Protein 6HRG (pdb70)

Structure (mmCIF, N/CA/C/O backbone):
data_6HRG
#
_entry.id   6HRG
#
_cell.length_a   67.420
_cell.length_b   67.420
_cell.length_c   253.770
_cell.angle_alpha   90.000
_cell.angle_beta   90.000
_cell.angle_gamma   120.000
#
_symmetry.space_group_name_H-M   'H 3 2'
#
loop_
_entity.id
_entity.type
_entity.pdbx_description
1 polymer 'UPF0173 metal-dependent hydrolase Igni_1254'
2 non-polymer 'ZINC ION'
3 non-polymer 'PHOSPHATE ION'
4 non-polymer 'POTASSIUM ION'
5 water water
#
loop_
_atom_site.group_PDB
_atom_site.id
_atom_site.type_symbol
_atom_site.label_atom_id
_atom_site.label_alt_id
_atom_site.label_comp_id
_atom_site.label_asym_id
_atom_site.label_entity_id
_atom_site.label_seq_id
_atom_site.pdbx_PDB_ins_code
_atom_site.Cartn_x
_atom_site.Cartn_y
_atom_site.Cartn_z
_atom_site.occupancy
_atom_site.B_iso_or_equiv
_atom_site.auth_seq_id
_atom_site.auth_comp_id
_atom_site.auth_asym_id
_atom_site.auth_atom_id
_atom_site.pdbx_PDB_model_num
ATOM 1 N N . THR A 1 2 ? 22.845 22.886 118.545 1.00 76.85 2 THR A N 1
ATOM 2 C CA . THR A 1 2 ? 22.388 22.761 117.129 1.00 75.28 2 THR A CA 1
ATOM 3 C C . THR A 1 2 ? 21.187 23.666 116.809 1.00 70.10 2 THR A C 1
ATOM 4 O O . THR A 1 2 ? 20.272 23.855 117.637 1.00 65.16 2 THR A O 1
ATOM 8 N N . THR A 1 3 ? 21.201 24.212 115.592 1.00 62.58 3 THR A N 1
ATOM 9 C CA . THR A 1 3 ? 20.232 25.236 115.194 1.00 60.42 3 THR A CA 1
ATOM 10 C C . THR A 1 3 ? 19.408 24.822 113.973 1.00 50.17 3 THR A C 1
ATOM 11 O O . THR A 1 3 ? 19.944 24.344 112.969 1.00 47.39 3 THR A O 1
ATOM 15 N N . VAL A 1 4 ? 18.100 25.011 114.092 1.00 43.26 4 VAL A N 1
ATOM 16 C CA . VAL A 1 4 ? 17.164 24.656 113.056 1.00 43.37 4 VAL A CA 1
ATOM 17 C C . VAL A 1 4 ? 16.397 25.920 112.724 1.00 38.91 4 VAL A C 1
ATOM 18 O O . VAL A 1 4 ? 15.711 26.463 113.577 1.00 39.06 4 VAL A O 1
ATOM 22 N N . LYS A 1 5 ? 16.548 26.379 111.491 1.00 36.11 5 LYS A N 1
ATOM 23 C CA . LYS A 1 5 ? 15.838 27.525 110.955 1.00 38.36 5 LYS A CA 1
ATOM 24 C C . LYS A 1 5 ? 14.737 26.957 110.036 1.00 37.00 5 LYS A C 1
ATOM 25 O O . LYS A 1 5 ? 15.020 26.314 109.004 1.00 35.65 5 LYS A O 1
ATOM 31 N N . LEU A 1 6 ? 13.489 27.163 110.440 1.00 32.72 6 LEU A N 1
ATOM 32 C CA . LEU A 1 6 ? 12.400 26.433 109.870 1.00 33.22 6 LEU A CA 1
ATOM 33 C C . LEU A 1 6 ? 11.508 27.400 109.150 1.00 33.00 6 LEU A C 1
ATOM 34 O O . LEU A 1 6 ? 10.952 28.283 109.777 1.00 34.72 6 LEU A O 1
ATOM 39 N N . THR A 1 7 ? 11.327 27.202 107.838 1.00 35.58 7 THR A N 1
ATOM 40 C CA . THR A 1 7 ? 10.436 28.048 107.052 1.00 35.22 7 THR A CA 1
ATOM 41 C C . THR A 1 7 ? 9.207 27.278 106.569 1.00 33.96 7 THR A C 1
ATOM 42 O O . THR A 1 7 ? 9.331 26.164 106.067 1.00 34.58 7 THR A O 1
ATOM 46 N N . TYR A 1 8 ? 8.029 27.885 106.713 1.00 35.13 8 TYR A N 1
ATOM 47 C CA . TYR A 1 8 ? 6.763 27.284 106.280 1.00 36.23 8 TYR A CA 1
ATOM 48 C C . TYR A 1 8 ? 6.252 28.050 105.069 1.00 37.73 8 TYR A C 1
ATOM 49 O O . TYR A 1 8 ? 6.302 29.299 105.064 1.00 36.83 8 TYR A O 1
ATOM 58 N N . PHE A 1 9 ? 5.769 27.317 104.057 1.00 34.85 9 PHE A N 1
ATOM 59 C CA . PHE A 1 9 ? 5.292 27.912 102.814 1.00 33.29 9 PHE A CA 1
ATOM 60 C C . PHE A 1 9 ? 3.829 27.638 102.528 1.00 33.50 9 PHE A C 1
ATOM 61 O O . PHE A 1 9 ? 3.395 27.797 101.415 1.00 34.04 9 PHE A O 1
ATOM 69 N N . GLY A 1 10 ? 3.065 27.237 103.530 1.00 36.38 10 GLY A N 1
ATOM 70 C CA . GLY A 1 10 ? 1.684 26.802 103.297 1.00 34.21 10 GLY A CA 1
ATOM 71 C C . GLY A 1 10 ? 1.609 25.303 103.058 1.00 33.04 10 GLY A C 1
ATOM 72 O O . GLY A 1 10 ? 2.625 24.633 102.780 1.00 32.33 10 GLY A O 1
ATOM 73 N N . HIS A 1 11 ? 0.393 24.795 103.226 1.00 33.03 11 HIS A N 1
ATOM 74 C CA . HIS A 1 11 ? 0.044 23.377 103.136 1.00 30.91 11 HIS A CA 1
ATOM 75 C C . HIS A 1 11 ? 0.961 22.476 104.010 1.00 29.89 11 HIS A C 1
ATOM 76 O O . HIS A 1 11 ? 0.904 22.561 105.248 1.00 29.02 11 HIS A O 1
ATOM 83 N N . SER A 1 12 ? 1.797 21.635 103.404 1.00 29.23 12 SER A N 1
ATOM 84 C CA . SER A 1 12 ? 2.740 20.812 104.170 1.00 29.44 12 SER A CA 1
ATOM 85 C C . SER A 1 12 ? 4.155 21.074 103.705 1.00 29.23 12 SER A C 1
ATOM 86 O O . SER A 1 12 ? 5.044 20.256 103.918 1.00 26.87 12 SER A O 1
ATOM 89 N N . ALA A 1 13 ? 4.360 22.241 103.097 1.00 29.94 13 ALA A N 1
ATOM 90 C CA . ALA A 1 13 ? 5.626 22.579 102.509 1.00 29.31 13 ALA A CA 1
ATOM 91 C C . ALA A 1 13 ? 6.529 23.353 103.468 1.00 30.92 13 ALA A C 1
ATOM 92 O O . ALA A 1 13 ? 6.127 24.382 104.019 1.00 30.00 13 ALA A O 1
ATOM 94 N N . PHE A 1 14 ? 7.751 22.850 103.651 1.00 30.32 14 PHE A N 1
ATOM 95 C CA . PHE A 1 14 ? 8.675 23.421 104.613 1.00 30.48 14 PHE A CA 1
ATOM 96 C C . PHE A 1 14 ? 10.055 23.454 104.025 1.00 30.19 14 PHE A C 1
ATOM 97 O O . PHE A 1 14 ? 10.365 22.667 103.122 1.00 30.89 14 PHE A O 1
ATOM 105 N N . HIS A 1 15 ? 10.864 24.384 104.524 1.00 30.77 15 HIS A N 1
ATOM 106 C CA . HIS A 1 15 ? 12.300 24.36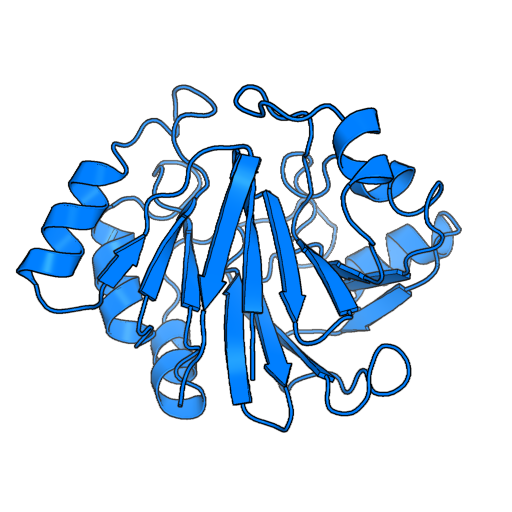2 104.304 1.00 32.41 15 HIS A CA 1
ATOM 107 C C . HIS A 1 15 ? 12.947 24.304 105.688 1.00 32.71 15 HIS A C 1
ATOM 108 O O . HIS A 1 15 ? 12.693 25.134 106.555 1.00 30.49 15 HIS A O 1
ATOM 115 N N . VAL A 1 16 ? 13.811 23.327 105.854 1.00 34.53 16 VAL A N 1
ATOM 116 C CA . VAL A 1 16 ? 14.513 23.089 107.095 1.00 38.40 16 VAL A CA 1
ATOM 117 C C . VAL A 1 16 ? 15.983 23.379 106.882 1.00 39.10 16 VAL A C 1
ATOM 118 O O . VAL A 1 16 ? 16.657 22.623 106.167 1.00 38.17 16 VAL A O 1
ATOM 122 N N . GLU A 1 17 ? 16.498 24.467 107.466 1.00 43.93 17 GLU A N 1
ATOM 123 C CA . GLU A 1 17 ? 17.951 24.669 107.430 1.00 43.69 17 GLU A CA 1
ATOM 124 C C . GLU A 1 17 ? 18.513 24.214 108.746 1.00 43.20 17 GLU A C 1
ATOM 125 O O . GLU A 1 17 ? 18.200 24.819 109.779 1.00 37.51 17 GLU A O 1
ATOM 131 N N . VAL A 1 18 ? 19.326 23.156 108.702 1.00 44.36 18 VAL A N 1
ATOM 132 C CA . VAL A 1 18 ? 19.904 22.557 109.911 1.00 52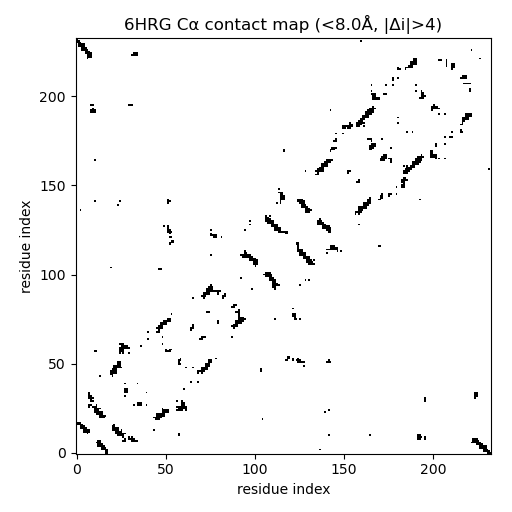.95 18 VAL A CA 1
ATOM 133 C C . VAL A 1 18 ? 21.436 22.567 109.826 1.00 54.99 18 VAL A C 1
ATOM 134 O O . VAL A 1 18 ? 22.068 21.729 109.196 1.00 53.38 18 VAL A O 1
ATOM 138 N N . ASP A 1 19 ? 22.003 23.592 110.459 1.00 67.03 19 ASP A N 1
ATOM 139 C CA . ASP A 1 19 ? 23.425 23.869 110.410 1.00 71.25 19 ASP A CA 1
ATOM 140 C C . ASP A 1 19 ? 23.911 23.940 108.961 1.00 70.84 19 ASP A C 1
ATOM 141 O O . ASP A 1 19 ? 24.661 23.075 108.476 1.00 64.73 19 ASP A O 1
ATOM 146 N N . GLY A 1 20 ? 23.451 24.977 108.267 1.00 67.31 20 GLY A N 1
ATOM 147 C CA . GLY A 1 20 ? 23.939 25.265 106.929 1.00 70.62 20 GLY A CA 1
ATOM 148 C C . GLY A 1 20 ? 23.852 24.102 105.940 1.00 69.99 20 GLY A C 1
ATOM 149 O O . GLY A 1 20 ? 24.788 23.854 105.165 1.00 64.10 20 GLY A O 1
ATOM 150 N N . VAL A 1 21 ? 22.742 23.366 105.988 1.00 62.35 21 VAL A N 1
ATOM 151 C CA . VAL A 1 21 ? 22.358 22.497 104.880 1.00 57.38 21 VAL A CA 1
ATOM 152 C C . VAL A 1 21 ? 20.856 22.670 104.757 1.00 50.53 21 VAL A C 1
ATOM 153 O O . VAL A 1 21 ? 20.142 22.721 105.769 1.00 52.39 21 VAL A O 1
ATOM 157 N N . GLY A 1 22 ? 20.392 22.824 103.524 1.00 42.55 22 GLY A N 1
ATOM 158 C CA . GLY A 1 22 ? 19.001 23.214 103.256 1.00 38.88 22 GLY A CA 1
ATOM 159 C C . GLY A 1 22 ? 18.196 22.010 102.792 1.00 35.75 22 GLY A C 1
ATOM 160 O O . GLY A 1 22 ? 18.511 21.395 101.757 1.00 35.59 22 GLY A O 1
ATOM 161 N N . ILE A 1 23 ? 17.195 21.646 103.584 1.00 34.98 23 ILE A N 1
ATOM 162 C CA . ILE A 1 23 ? 16.369 20.487 103.308 1.00 35.22 23 ILE A CA 1
ATOM 163 C C . ILE A 1 23 ? 14.912 20.879 103.119 1.00 33.19 23 ILE A C 1
ATOM 164 O O . ILE A 1 23 ? 14.264 21.315 104.047 1.00 31.65 23 ILE A O 1
ATOM 169 N N . ALA A 1 24 ? 14.398 20.659 101.925 1.00 32.53 24 ALA A N 1
ATOM 170 C CA . ALA A 1 24 ? 13.004 20.947 101.639 1.00 33.70 24 ALA A CA 1
ATOM 171 C C . ALA A 1 24 ? 12.160 19.701 101.802 1.00 30.43 24 ALA A C 1
ATOM 172 O O . ALA A 1 24 ? 12.604 18.590 101.506 1.00 31.13 24 ALA A O 1
ATOM 174 N N . ILE A 1 25 ? 10.950 19.879 102.299 1.00 29.81 25 ILE A N 1
ATOM 175 C CA . ILE A 1 25 ? 10.062 18.742 102.505 1.00 30.24 25 ILE A CA 1
ATOM 176 C C . ILE A 1 25 ? 8.703 19.054 101.878 1.00 32.49 25 ILE A C 1
ATOM 177 O O . ILE A 1 25 ? 8.148 20.127 102.143 1.00 31.19 25 ILE A O 1
ATOM 182 N N . ASP A 1 26 ? 8.181 18.111 101.070 1.00 32.30 26 ASP A N 1
ATOM 183 C CA . ASP A 1 26 ? 6.886 18.248 100.356 1.00 28.25 26 ASP A CA 1
ATOM 184 C C . ASP A 1 26 ? 6.652 19.668 99.829 1.00 28.89 26 ASP A C 1
ATOM 185 O O . ASP A 1 26 ? 5.690 20.362 100.222 1.00 27.76 26 ASP A O 1
ATOM 190 N N . PRO A 1 27 ? 7.545 20.106 98.941 1.00 29.65 27 PRO A N 1
ATOM 191 C CA . PRO A 1 27 ? 7.708 21.507 98.611 1.00 31.46 27 PRO A CA 1
ATOM 192 C C . PRO A 1 27 ? 6.782 21.980 97.503 1.00 33.06 27 PRO A C 1
ATOM 193 O O . PRO A 1 27 ? 7.239 22.354 96.419 1.00 32.87 27 PRO A O 1
ATOM 197 N N . TRP A 1 28 ? 5.484 21.975 97.792 1.00 33.52 28 TRP A N 1
ATOM 198 C CA . TRP A 1 28 ? 4.506 22.663 96.960 1.00 31.66 28 TRP A CA 1
ATOM 199 C C . TRP A 1 28 ? 4.555 24.133 97.358 1.00 32.02 28 TRP A C 1
ATOM 200 O O . TRP A 1 28 ? 3.702 24.631 98.108 1.00 33.58 28 TRP A O 1
ATOM 211 N N . ILE A 1 29 ? 5.570 24.812 96.847 1.00 34.38 29 ILE A N 1
ATOM 212 C CA . ILE A 1 29 ? 5.784 26.237 97.107 1.00 35.50 29 ILE A CA 1
ATOM 213 C C . ILE A 1 29 ? 4.624 27.064 96.542 1.00 35.85 29 ILE A C 1
ATOM 214 O O . ILE A 1 29 ? 4.248 28.074 97.107 1.00 32.47 29 ILE A O 1
ATOM 219 N N . THR A 1 30 ? 4.072 26.625 95.420 1.00 35.55 30 THR A N 1
ATOM 220 C CA . THR A 1 30 ? 3.030 27.369 94.757 1.00 38.37 30 THR A CA 1
ATOM 221 C C . THR A 1 30 ? 1.626 26.941 95.194 1.00 38.42 30 THR A C 1
ATOM 222 O O . THR A 1 30 ? 0.695 27.067 94.426 1.00 41.02 30 THR A O 1
ATOM 226 N N . ASN A 1 31 ? 1.457 26.418 96.403 1.00 37.66 31 ASN A N 1
ATOM 227 C CA . ASN A 1 31 ? 0.107 26.115 96.900 1.00 35.90 31 ASN A CA 1
ATOM 228 C C . ASN A 1 31 ? -0.730 27.402 97.064 1.00 34.58 31 ASN A C 1
ATOM 229 O O . ASN A 1 31 ? -0.165 28.499 97.276 1.00 30.30 31 ASN A O 1
ATOM 234 N N . PRO A 1 32 ? -2.066 27.272 97.029 1.00 35.26 32 PRO A N 1
ATOM 235 C CA . PRO A 1 32 ? -3.013 28.413 97.114 1.00 37.96 32 PRO A CA 1
ATOM 236 C C . PRO A 1 32 ? -2.804 29.455 98.216 1.00 38.35 32 PRO A C 1
ATOM 237 O O . PRO A 1 32 ? -3.194 30.596 98.045 1.00 43.48 32 PRO A O 1
ATOM 241 N N . LEU A 1 33 ? -2.223 29.065 99.338 1.00 40.60 33 LEU A N 1
ATOM 242 C CA . LEU A 1 33 ? -1.982 29.974 100.442 1.00 40.65 33 LEU A CA 1
ATOM 243 C C . LEU A 1 33 ? -0.535 30.487 100.527 1.00 37.51 33 LEU A C 1
ATOM 244 O O . LEU A 1 33 ? -0.233 31.294 101.383 1.00 40.40 33 LEU A O 1
ATOM 249 N N . SER A 1 34 ? 0.346 30.055 99.634 1.00 36.69 34 SER A N 1
ATOM 250 C CA . SER A 1 34 ? 1.720 30.503 99.668 1.00 38.06 34 SER A CA 1
ATOM 251 C C . SER A 1 34 ? 1.776 32.004 99.427 1.00 42.54 34 SER A C 1
ATOM 252 O O . SER A 1 34 ? 0.940 32.552 98.736 1.00 43.23 34 SER A O 1
ATOM 255 N N . LYS A 1 35 ? 2.754 32.661 100.030 1.00 46.57 35 LYS A N 1
ATOM 256 C CA . LYS A 1 35 ? 3.071 34.052 99.737 1.00 48.93 35 LYS A CA 1
ATOM 257 C C . LYS A 1 35 ? 4.445 34.086 99.099 1.00 50.19 35 LYS A C 1
ATOM 258 O O . LYS A 1 35 ? 5.083 35.125 99.068 1.00 50.76 35 LYS A O 1
ATOM 264 N N . THR A 1 36 ? 4.894 32.937 98.593 1.00 45.95 36 THR A N 1
ATOM 265 C CA . THR A 1 36 ? 6.206 32.790 97.987 1.00 41.72 36 THR A CA 1
ATOM 266 C C . THR A 1 36 ? 6.034 32.193 96.586 1.00 40.05 36 THR A C 1
ATOM 267 O O . THR A 1 36 ? 5.399 31.147 96.427 1.00 41.78 36 THR A O 1
ATOM 271 N N . THR A 1 37 ? 6.575 32.844 95.570 1.00 37.91 37 THR A N 1
ATOM 272 C CA . THR A 1 37 ? 6.621 32.229 94.237 1.00 40.14 37 THR A CA 1
ATOM 273 C C . THR A 1 37 ? 7.795 31.250 94.187 1.00 39.06 37 THR A C 1
ATOM 274 O O . THR A 1 37 ? 8.656 31.263 95.068 1.00 38.99 37 THR A O 1
ATOM 278 N N . LEU A 1 38 ? 7.856 30.438 93.136 1.00 37.37 38 LEU A N 1
ATOM 279 C CA . LEU A 1 38 ? 8.961 29.520 92.977 1.00 40.00 38 LEU A CA 1
ATOM 280 C C . LEU A 1 38 ? 10.254 30.289 92.741 1.00 39.07 38 LEU A C 1
ATOM 281 O O . LEU A 1 38 ? 11.311 29.899 93.259 1.00 35.38 38 LEU A O 1
ATOM 286 N N . GLU A 1 39 ? 10.165 31.403 92.010 1.00 40.95 39 GLU A N 1
ATOM 287 C CA . GLU A 1 39 ? 11.318 32.299 91.830 1.00 42.67 39 GLU A CA 1
ATOM 288 C C . GLU A 1 39 ? 11.869 32.781 93.185 1.00 41.93 39 GLU A C 1
ATOM 289 O O . GLU A 1 39 ? 13.078 32.586 93.487 1.00 42.40 39 GLU A O 1
ATOM 295 N N . ASP A 1 40 ? 10.990 33.387 93.991 1.00 39.59 40 ASP A N 1
ATOM 296 C CA . ASP A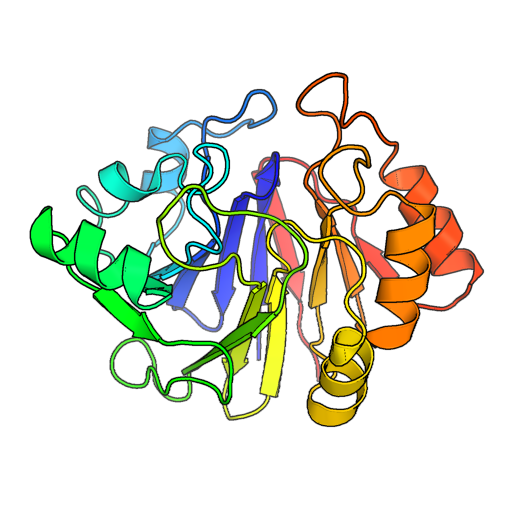 1 40 ? 11.345 33.811 95.368 1.00 41.87 40 ASP A CA 1
ATOM 297 C C . ASP A 1 40 ? 12.030 32.677 96.172 1.00 39.21 40 ASP A C 1
ATOM 298 O O . ASP A 1 40 ? 13.091 32.873 96.737 1.00 39.02 40 ASP A O 1
ATOM 303 N N . TYR A 1 41 ? 11.403 31.506 96.225 1.00 36.37 41 TYR A N 1
ATOM 304 C CA . TYR A 1 41 ? 11.973 30.361 96.941 1.00 34.76 41 TYR A CA 1
ATOM 305 C C . TYR A 1 41 ? 13.386 30.099 96.493 1.00 33.50 41 TYR A C 1
ATOM 306 O O . TYR A 1 41 ? 14.260 29.915 97.321 1.00 39.08 41 TYR A O 1
ATOM 315 N N . LEU A 1 42 ? 13.603 30.055 95.180 1.00 33.66 42 LEU A N 1
ATOM 316 C CA . LEU A 1 42 ? 14.892 29.630 94.641 1.00 34.94 42 LEU A CA 1
ATOM 317 C C . LEU A 1 42 ? 15.997 30.664 94.872 1.00 36.08 42 LEU A C 1
ATOM 318 O O . LEU A 1 42 ? 17.152 30.306 95.046 1.00 37.09 42 LEU A O 1
ATOM 323 N N . LYS A 1 43 ? 15.637 31.930 94.890 1.00 36.11 43 LYS A N 1
ATOM 324 C CA . LYS A 1 43 ? 16.622 32.968 95.210 1.00 43.33 43 LYS A CA 1
ATOM 325 C C . LYS A 1 43 ? 16.997 32.981 96.691 1.00 42.95 43 LYS A C 1
ATOM 326 O O . LYS A 1 43 ? 18.128 33.258 97.047 1.00 44.00 43 LYS A O 1
ATOM 332 N N . ASN A 1 44 ? 16.021 32.660 97.538 1.00 44.97 44 ASN A N 1
ATOM 333 C CA . ASN A 1 44 ? 16.078 32.916 98.973 1.00 42.01 44 ASN A CA 1
ATOM 334 C C . ASN A 1 44 ? 16.502 31.762 99.872 1.00 40.43 44 ASN A C 1
ATOM 335 O O . ASN A 1 44 ? 16.846 31.976 101.020 1.00 40.01 44 ASN A O 1
ATOM 340 N N . PHE A 1 45 ? 16.458 30.544 99.357 1.00 37.58 45 PHE A N 1
ATOM 341 C CA . PHE A 1 45 ? 16.775 29.375 100.149 1.00 37.69 45 PHE A CA 1
ATOM 342 C C . PHE A 1 45 ? 17.762 28.555 99.375 1.00 34.96 45 PHE A C 1
ATOM 343 O O . PHE A 1 45 ? 17.757 28.556 98.153 1.00 35.63 45 PHE A O 1
ATOM 351 N N . LYS A 1 46 ? 18.630 27.872 100.083 1.00 37.29 46 LYS A N 1
ATOM 352 C CA . LYS A 1 46 ? 19.507 26.934 99.444 1.00 42.56 46 LYS A CA 1
ATOM 353 C C . LYS A 1 46 ? 18.783 25.614 99.602 1.00 40.06 46 LYS A C 1
ATOM 354 O O . LYS A 1 46 ? 18.193 25.354 100.664 1.00 44.88 46 LYS A O 1
ATOM 360 N N . THR A 1 47 ? 18.775 24.812 98.537 1.00 36.24 47 THR A N 1
ATOM 361 C CA . THR A 1 47 ? 18.208 23.489 98.588 1.00 33.71 47 THR A CA 1
ATOM 362 C C . THR A 1 47 ? 19.283 22.430 98.339 1.00 34.63 47 THR A C 1
ATOM 363 O O . THR A 1 47 ? 19.782 22.312 97.232 1.00 35.65 47 THR A O 1
ATOM 367 N N . ASP A 1 48 ? 19.620 21.660 99.372 1.00 33.71 48 ASP A N 1
ATOM 368 C CA . ASP A 1 48 ? 20.521 20.528 99.243 1.00 36.47 48 ASP A CA 1
ATOM 369 C C . ASP A 1 48 ? 19.806 19.177 99.096 1.00 35.45 48 ASP A C 1
ATOM 370 O O . ASP A 1 48 ? 20.333 18.262 98.501 1.00 33.47 48 ASP A O 1
ATOM 375 N N . LEU A 1 49 ? 18.604 19.060 99.630 1.00 35.01 49 LEU A N 1
ATOM 376 C CA . LEU A 1 49 ? 17.924 17.788 99.605 1.00 36.33 49 LEU A CA 1
ATOM 377 C C . LEU A 1 49 ? 16.460 18.080 99.542 1.00 35.14 49 LEU A C 1
ATOM 378 O O . LEU A 1 49 ? 16.000 19.065 100.126 1.00 32.89 49 LEU A O 1
ATOM 383 N N . VAL A 1 50 ? 15.739 17.244 98.801 1.00 34.74 50 VAL A N 1
ATOM 384 C CA . VAL A 1 50 ? 14.282 17.304 98.762 1.00 33.24 50 VAL A CA 1
ATOM 385 C C . VAL A 1 50 ? 13.673 16.021 99.319 1.00 30.84 50 VAL A C 1
ATOM 386 O O . VAL A 1 50 ? 13.777 14.968 98.721 1.00 30.62 50 VAL A O 1
ATOM 390 N N . VAL A 1 51 ? 13.025 16.125 100.467 1.00 30.84 51 VAL A N 1
ATOM 391 C CA . VAL A 1 51 ? 12.296 15.009 101.054 1.00 28.76 51 VAL A CA 1
ATOM 392 C C . VAL A 1 51 ? 10.885 14.973 100.516 1.00 27.93 51 VAL A C 1
ATOM 393 O O . VAL A 1 51 ? 10.180 15.975 100.571 1.00 27.81 51 VAL A O 1
ATOM 397 N N . ILE A 1 52 ? 10.492 13.823 99.958 1.00 26.28 52 ILE A N 1
ATOM 398 C CA . ILE A 1 52 ? 9.110 13.579 99.521 1.00 27.30 52 ILE A CA 1
ATOM 399 C C . ILE A 1 52 ? 8.460 12.483 100.354 1.00 26.68 52 ILE A C 1
ATOM 400 O O . ILE A 1 52 ? 8.860 11.332 100.260 1.00 29.08 52 ILE A O 1
ATOM 405 N N . THR A 1 53 ? 7.431 12.834 101.127 1.00 27.16 53 THR A N 1
ATOM 406 C CA . THR A 1 53 ? 6.825 11.899 102.059 1.00 27.43 53 THR A CA 1
ATOM 407 C C . THR A 1 53 ? 5.907 10.897 101.417 1.00 26.92 53 THR A C 1
ATOM 408 O O . THR A 1 53 ? 5.762 9.787 101.926 1.00 25.92 53 THR A O 1
ATOM 412 N N . HIS A 1 54 ? 5.246 11.311 100.338 1.00 25.31 54 HIS A N 1
ATOM 413 C CA . HIS A 1 54 ? 4.427 10.438 99.504 1.00 26.19 54 HIS A CA 1
ATOM 414 C C . HIS A 1 54 ? 4.116 11.093 98.128 1.00 29.55 54 HIS A C 1
ATOM 415 O O . HIS A 1 54 ? 4.496 12.262 97.862 1.00 30.11 54 HIS A O 1
ATOM 422 N N . ALA A 1 55 ? 3.422 10.339 97.277 1.00 28.81 55 ALA A N 1
ATOM 423 C CA . ALA A 1 55 ? 3.286 10.664 95.875 1.00 28.24 55 ALA A CA 1
ATOM 424 C C . ALA A 1 55 ? 2.079 11.519 95.508 1.00 27.75 55 ALA A C 1
ATOM 425 O O . ALA A 1 55 ? 1.939 11.873 94.354 1.00 32.10 55 ALA A O 1
ATOM 427 N N . HIS A 1 56 ? 1.219 11.869 96.442 1.00 24.49 56 HIS A N 1
ATOM 428 C CA . HIS A 1 56 ? 0.185 12.820 96.114 1.00 26.94 56 HIS A CA 1
ATOM 429 C C . HIS A 1 56 ? 0.791 14.123 95.658 1.00 27.73 56 HIS A C 1
ATOM 430 O O . HIS A 1 56 ? 1.769 14.587 96.216 1.00 28.14 56 HIS A O 1
ATOM 437 N N . GLU A 1 57 ? 0.186 14.704 94.638 1.00 30.22 57 GLU A N 1
ATOM 438 C CA . GLU A 1 57 ? 0.719 15.875 93.949 1.00 32.92 57 GLU A CA 1
ATOM 439 C C . GLU A 1 57 ? 0.802 17.114 94.876 1.00 33.39 57 GLU A C 1
ATOM 440 O O . GLU A 1 57 ? 1.667 18.006 94.702 1.00 34.67 57 GLU A O 1
ATOM 446 N N . ASP A 1 58 ? -0.039 17.143 95.903 1.00 32.08 58 ASP A N 1
ATOM 447 C CA . ASP A 1 58 ? 0.021 18.246 96.844 1.00 31.35 58 ASP A CA 1
ATOM 448 C C . ASP A 1 58 ? 1.280 18.182 97.709 1.00 31.68 58 ASP A C 1
ATOM 449 O O . ASP A 1 58 ? 1.605 19.114 98.422 1.00 28.61 58 ASP A O 1
ATOM 454 N N . HIS A 1 59 ? 2.024 17.086 97.587 1.00 30.92 59 HIS A N 1
ATOM 455 C CA . HIS A 1 59 ? 3.203 16.892 98.400 1.00 28.76 59 HIS A CA 1
ATOM 456 C C . HIS A 1 59 ? 4.428 16.895 97.533 1.00 28.54 59 HIS A C 1
ATOM 457 O O . HIS A 1 59 ? 5.382 17.581 97.870 1.00 26.84 59 HIS A O 1
ATOM 464 N N . ILE A 1 60 ? 4.401 16.191 96.402 1.00 28.15 60 ILE A N 1
ATOM 465 C CA . ILE A 1 60 ? 5.476 16.329 95.423 1.00 29.87 60 ILE A CA 1
ATOM 466 C C . ILE A 1 60 ? 5.631 17.805 94.999 1.00 30.26 60 ILE A C 1
ATOM 467 O O . ILE A 1 60 ? 6.749 18.312 94.893 1.00 33.01 60 ILE A O 1
ATOM 472 N N . GLY A 1 61 ? 4.516 18.483 94.764 1.00 30.90 61 GLY A N 1
ATOM 473 C CA . GLY A 1 61 ? 4.532 19.915 94.508 1.00 30.70 61 GLY A CA 1
ATOM 474 C C . GLY A 1 61 ? 5.492 20.306 93.394 1.00 31.27 61 GLY A C 1
ATOM 475 O O . GLY A 1 61 ? 5.485 19.699 92.321 1.00 29.61 61 GLY A O 1
ATOM 476 N N . ASP A 1 62 ? 6.332 21.309 93.673 1.00 31.00 62 ASP A N 1
ATOM 477 C CA . ASP A 1 62 ? 7.354 21.822 92.745 1.00 30.48 62 ASP A CA 1
ATOM 478 C C . ASP A 1 62 ? 8.725 21.139 92.848 1.00 31.92 62 ASP A C 1
ATOM 479 O O . ASP A 1 62 ? 9.750 21.707 92.428 1.00 33.41 62 ASP A O 1
ATOM 484 N N . ALA A 1 63 ? 8.742 19.919 93.385 1.00 29.52 63 ALA A N 1
ATOM 485 C CA . ALA A 1 63 ? 9.972 19.184 93.633 1.00 30.86 63 ALA A CA 1
ATOM 486 C C . ALA A 1 63 ? 10.866 19.030 92.430 1.00 33.11 63 ALA A C 1
ATOM 487 O O . ALA A 1 63 ? 12.082 19.188 92.528 1.00 31.82 63 ALA A O 1
ATOM 489 N N . LEU A 1 64 ? 10.268 18.638 91.310 1.00 34.95 64 LEU A N 1
ATOM 490 C CA . LEU A 1 64 ? 11.042 18.281 90.138 1.00 35.97 64 LEU A CA 1
ATOM 491 C C . LEU A 1 64 ? 11.768 19.498 89.571 1.00 32.28 64 LEU A C 1
ATOM 492 O O . LEU A 1 64 ? 12.953 19.408 89.253 1.00 33.04 64 LEU A O 1
ATOM 497 N N . GLU A 1 65 ? 11.054 20.610 89.455 1.00 34.19 65 GLU A N 1
ATOM 498 C CA . GLU A 1 65 ? 11.635 21.876 88.975 1.00 37.75 65 GLU A CA 1
ATOM 499 C C . GLU A 1 65 ? 12.679 22.370 89.985 1.00 36.34 65 GLU A C 1
ATOM 500 O O . GLU A 1 65 ? 13.770 22.829 89.614 1.00 32.67 65 GLU A O 1
ATOM 506 N N . ILE A 1 66 ? 12.378 22.226 91.274 1.00 34.03 66 ILE A N 1
ATOM 507 C CA . ILE A 1 66 ? 13.361 22.607 92.263 1.00 33.83 66 ILE A CA 1
ATOM 508 C C . ILE A 1 66 ? 14.643 21.793 92.088 1.00 35.09 66 ILE A C 1
ATOM 509 O O . ILE A 1 66 ? 15.763 22.340 92.119 1.00 35.26 66 ILE A O 1
ATOM 514 N N . MET A 1 67 ? 14.514 20.489 91.907 1.00 32.41 67 MET A N 1
ATOM 515 C CA A MET A 1 67 ? 15.698 19.668 91.729 0.50 34.96 67 MET A CA 1
ATOM 516 C CA B MET A 1 67 ? 15.708 19.662 91.727 0.50 33.19 67 MET A CA 1
ATOM 517 C C . MET A 1 67 ? 16.448 19.976 90.425 1.00 35.42 67 MET A C 1
ATOM 518 O O . MET A 1 67 ? 17.672 19.886 90.374 1.00 38.63 67 MET A O 1
ATOM 527 N N . ARG A 1 68 ? 15.719 20.332 89.366 1.00 35.02 68 ARG A N 1
ATOM 528 C CA . ARG A 1 68 ? 16.379 20.632 88.093 1.00 35.38 68 ARG A CA 1
ATOM 529 C C . ARG A 1 68 ? 17.162 21.918 88.199 1.00 33.53 68 ARG A C 1
ATOM 530 O O . ARG A 1 68 ? 18.282 21.984 87.767 1.00 33.10 68 ARG A O 1
ATOM 538 N N . ARG A 1 69 ? 16.541 22.936 88.766 1.00 35.41 69 ARG A N 1
ATOM 539 C CA . ARG A 1 69 ? 17.179 24.244 88.872 1.00 40.48 69 ARG A CA 1
ATOM 540 C C . ARG A 1 69 ? 18.347 24.280 89.893 1.00 41.53 69 ARG A C 1
ATOM 541 O O . ARG A 1 69 ? 19.275 25.034 89.698 1.00 43.78 69 ARG A O 1
ATOM 549 N N . THR A 1 70 ? 18.286 23.514 90.995 1.00 41.84 70 THR A N 1
ATOM 550 C CA . THR A 1 70 ? 19.294 23.646 92.065 1.00 36.84 70 THR A CA 1
ATOM 551 C C . THR A 1 70 ? 20.353 22.574 92.031 1.00 35.99 70 THR A C 1
ATOM 552 O O . THR A 1 70 ? 21.404 22.729 92.650 1.00 34.19 70 THR A O 1
ATOM 556 N N . GLY A 1 71 ? 20.084 21.482 91.334 1.00 33.65 71 GLY A N 1
ATOM 557 C CA . GLY A 1 71 ? 20.931 20.301 91.449 1.00 37.72 71 GLY A CA 1
ATOM 558 C C . GLY A 1 71 ? 20.689 19.455 92.702 1.00 39.36 71 GLY A C 1
ATOM 559 O O . GLY A 1 71 ? 21.336 18.425 92.880 1.00 42.15 71 GLY A O 1
ATOM 560 N N . ALA A 1 72 ? 19.742 19.847 93.552 1.00 39.15 72 ALA A N 1
ATOM 561 C CA . ALA A 1 72 ? 19.511 19.120 94.804 1.00 38.80 72 ALA A CA 1
ATOM 562 C C . ALA A 1 72 ? 19.049 17.689 94.551 1.00 38.69 72 ALA A C 1
ATOM 563 O O . ALA A 1 72 ? 18.263 17.424 93.617 1.00 39.76 72 ALA A O 1
ATOM 565 N N . LYS A 1 73 ? 19.541 16.767 95.367 1.00 37.63 73 LYS A N 1
ATOM 566 C CA . LYS A 1 73 ? 19.077 15.391 95.311 1.00 40.64 73 LYS A CA 1
ATOM 567 C C . LYS A 1 73 ? 17.721 15.262 96.043 1.00 39.17 73 LYS A C 1
ATOM 568 O O . LYS A 1 73 ? 17.319 16.151 96.813 1.00 41.03 73 LYS A O 1
ATOM 574 N N . PHE A 1 74 ? 17.002 14.176 95.777 1.00 34.85 74 PHE A N 1
ATOM 575 C CA . PHE A 1 74 ? 15.844 13.825 96.598 1.00 33.05 74 PHE A CA 1
ATOM 576 C C . PHE A 1 74 ? 16.188 12.749 97.637 1.00 32.23 74 PHE A C 1
ATOM 577 O O . PHE A 1 74 ? 17.158 11.978 97.488 1.00 30.34 74 PHE A O 1
ATOM 585 N N . PHE A 1 75 ? 15.357 12.703 98.680 1.00 32.31 75 PHE A N 1
ATOM 586 C CA . PHE A 1 75 ? 15.299 11.574 99.621 1.00 30.99 75 PHE A CA 1
ATOM 587 C C . PHE A 1 75 ? 13.847 11.078 99.718 1.00 30.02 75 PHE A C 1
ATOM 588 O O . PHE A 1 75 ? 12.943 11.878 99.958 1.00 27.91 75 PHE A O 1
ATOM 596 N N . SER A 1 76 ? 13.635 9.780 99.493 1.00 30.06 76 SER A N 1
ATOM 597 C CA . SER A 1 76 ? 12.300 9.211 99.494 1.00 32.88 76 SER A CA 1
ATOM 598 C C . SER A 1 76 ? 12.268 7.701 99.551 1.00 33.25 76 SER A C 1
ATOM 599 O O . SER A 1 76 ? 13.295 7.030 99.368 1.00 32.49 76 SER A O 1
ATOM 602 N N . ILE A 1 77 ? 11.062 7.176 99.764 1.00 30.39 77 ILE A N 1
ATOM 603 C CA . ILE A 1 77 ? 10.867 5.753 99.820 1.00 28.73 77 ILE A CA 1
ATOM 604 C C . ILE A 1 77 ? 11.320 5.128 98.514 1.00 30.74 77 ILE A C 1
ATOM 605 O O . ILE A 1 77 ? 11.311 5.773 97.468 1.00 29.02 77 ILE A O 1
ATOM 610 N N . HIS A 1 78 ? 11.716 3.864 98.591 1.00 30.43 78 HIS A N 1
ATOM 611 C CA . HIS A 1 78 ? 12.295 3.141 97.463 1.00 30.78 78 HIS A CA 1
ATOM 612 C C . HIS A 1 78 ? 11.527 3.242 96.139 1.00 30.07 78 HIS A C 1
ATOM 613 O O . HIS A 1 78 ? 12.135 3.370 95.072 1.00 30.43 78 HIS A O 1
ATOM 620 N N . GLU A 1 79 ? 10.201 3.115 96.210 1.00 28.43 79 GLU A N 1
ATOM 621 C CA . GLU A 1 79 ? 9.363 3.145 95.005 1.00 28.89 79 GLU A CA 1
ATOM 622 C C . GLU A 1 79 ? 9.418 4.502 94.281 1.00 29.13 79 GLU A C 1
ATOM 623 O O . GLU A 1 79 ? 9.450 4.575 93.047 1.00 28.89 79 GLU A O 1
ATOM 629 N N . ILE A 1 80 ? 9.441 5.578 95.054 1.00 31.31 80 ILE A N 1
ATOM 630 C CA . ILE A 1 80 ? 9.569 6.884 94.476 1.00 28.83 80 ILE A CA 1
ATOM 631 C C . ILE A 1 80 ? 10.993 7.058 93.967 1.00 30.98 80 ILE A C 1
ATOM 632 O O . ILE A 1 80 ? 11.160 7.669 92.912 1.00 32.39 80 ILE A O 1
ATOM 637 N N . TYR A 1 81 ? 12.009 6.528 94.677 1.00 29.02 81 TYR A N 1
ATOM 638 C CA . TYR A 1 81 ? 13.395 6.549 94.156 1.00 30.14 81 TYR A CA 1
ATOM 639 C C . TYR A 1 81 ? 13.503 5.869 92.784 1.00 32.65 81 TYR A C 1
ATOM 640 O O . TYR A 1 81 ? 14.244 6.352 91.913 1.00 33.48 81 TYR A O 1
ATOM 649 N N . VAL A 1 82 ? 12.790 4.755 92.584 1.00 33.63 82 VAL A N 1
ATOM 650 C CA . VAL A 1 82 ? 12.827 4.061 91.285 1.00 32.18 82 VAL A CA 1
ATOM 651 C C . VAL A 1 82 ? 12.194 4.935 90.191 1.00 34.14 82 VAL A C 1
ATOM 652 O O . VAL A 1 82 ? 12.769 5.139 89.155 1.00 30.43 82 VAL A O 1
ATOM 656 N N . ASP A 1 83 ? 10.998 5.432 90.454 1.00 37.21 83 ASP A N 1
ATOM 657 C CA . ASP A 1 83 ? 10.265 6.249 89.515 1.00 37.79 83 ASP A CA 1
ATOM 658 C C . ASP A 1 83 ? 11.083 7.490 89.114 1.00 39.00 83 ASP A C 1
ATOM 659 O O . ASP A 1 83 ? 11.127 7.826 87.928 1.00 37.96 83 ASP A O 1
ATOM 664 N N . LEU A 1 84 ? 11.778 8.119 90.073 1.00 36.36 84 LEU A N 1
ATOM 665 C CA . LEU A 1 84 ? 12.486 9.395 89.815 1.00 36.72 84 LEU A CA 1
ATOM 666 C C . LEU A 1 84 ? 13.872 9.200 89.201 1.00 38.78 84 LEU A C 1
ATOM 667 O O . LEU A 1 84 ? 14.306 9.989 88.346 1.00 39.05 84 LEU A O 1
ATOM 672 N N . THR A 1 85 ? 14.569 8.167 89.638 1.00 37.02 85 THR A N 1
ATOM 673 C CA . THR A 1 85 ? 15.803 7.714 88.979 1.00 37.37 85 THR A CA 1
ATOM 674 C C . THR A 1 85 ? 15.560 7.400 87.504 1.00 37.99 85 THR A C 1
ATOM 675 O O . THR A 1 85 ? 16.297 7.869 86.644 1.00 40.81 85 THR A O 1
ATOM 679 N N . GLN A 1 86 ? 14.532 6.619 87.197 1.00 39.39 86 GLN A N 1
ATOM 680 C CA . GLN A 1 86 ? 14.165 6.367 85.796 1.00 42.73 86 GLN A CA 1
ATOM 681 C C . GLN A 1 86 ? 13.792 7.673 85.068 1.00 44.06 86 GLN A C 1
ATOM 682 O O . GLN A 1 86 ? 14.013 7.789 83.867 1.00 48.12 86 GLN A O 1
ATOM 688 N N . LYS A 1 87 ? 13.232 8.652 85.766 1.00 39.62 87 LYS A N 1
ATOM 689 C CA . LYS A 1 87 ? 12.946 9.931 85.111 1.00 38.14 87 LYS A CA 1
ATOM 690 C C . LYS A 1 87 ? 14.176 10.810 84.994 1.00 36.65 87 LYS A C 1
ATOM 691 O O . LYS A 1 87 ? 14.072 11.932 84.536 1.00 41.50 87 LYS A O 1
ATOM 697 N N . GLY A 1 88 ? 15.336 10.331 85.418 1.00 36.09 88 GLY A N 1
ATOM 698 C CA . GLY A 1 88 ? 16.549 11.092 85.268 1.00 32.81 88 GLY A CA 1
ATOM 699 C C . GLY A 1 88 ? 17.028 11.889 86.452 1.00 35.18 88 GLY A C 1
ATOM 700 O O . GLY A 1 88 ? 18.059 12.532 86.369 1.00 33.25 88 GLY A O 1
ATOM 701 N N . PHE A 1 89 ? 16.336 11.830 87.579 1.00 35.39 89 PHE A N 1
ATOM 702 C CA . PHE A 1 89 ? 16.772 12.589 88.747 1.00 35.49 89 PHE A CA 1
ATOM 703 C C . PHE A 1 89 ? 17.792 11.820 89.594 1.00 36.54 89 PHE A C 1
ATOM 704 O O . PHE A 1 89 ? 17.987 10.626 89.425 1.00 38.19 89 PHE A O 1
ATOM 712 N N . GLN A 1 90 ? 18.467 12.536 90.476 1.00 36.77 90 GLN A N 1
ATOM 713 C CA . GLN A 1 90 ? 19.509 11.977 91.345 1.00 38.46 90 GLN A CA 1
ATOM 714 C C . GLN A 1 90 ? 18.979 11.976 92.779 1.00 37.13 90 GLN A C 1
ATOM 715 O O . GLN A 1 90 ? 18.546 13.030 93.288 1.00 37.11 90 GLN A O 1
ATOM 721 N N . GLY A 1 91 ? 19.031 10.830 93.460 1.00 37.08 91 GLY A N 1
ATOM 722 C CA . GLY A 1 91 ? 18.595 10.782 94.857 1.00 35.07 91 GLY A CA 1
ATOM 723 C C . GLY A 1 91 ? 18.929 9.574 95.694 1.00 36.52 91 GLY A C 1
ATOM 724 O O . GLY A 1 91 ? 19.563 8.623 95.241 1.00 36.51 91 GLY A O 1
ATOM 725 N N . ILE A 1 92 ? 18.460 9.608 96.940 1.00 37.34 92 ILE A N 1
ATOM 726 C CA . ILE A 1 92 ? 18.671 8.507 97.882 1.00 37.57 92 ILE A CA 1
ATOM 727 C C . ILE A 1 92 ? 17.328 7.859 98.221 1.00 35.63 92 ILE A C 1
ATOM 728 O O . ILE A 1 92 ? 16.371 8.533 98.641 1.00 35.69 92 ILE A O 1
ATOM 733 N N . GLY A 1 93 ? 17.253 6.555 98.032 1.00 32.33 93 GLY A N 1
ATOM 734 C CA . GLY A 1 93 ? 16.038 5.820 98.369 1.00 34.06 93 GLY A CA 1
ATOM 735 C C . GLY A 1 93 ? 16.218 5.125 99.719 1.00 32.28 93 GLY A C 1
ATOM 736 O O . GLY A 1 93 ? 17.339 4.831 100.117 1.00 30.27 93 GLY A O 1
ATOM 737 N N . ALA A 1 94 ? 15.111 4.866 100.408 1.00 29.08 94 ALA A N 1
ATOM 738 C CA . ALA A 1 94 ? 15.137 4.268 101.735 1.00 28.73 94 ALA A CA 1
ATOM 739 C C . ALA A 1 94 ? 13.832 3.549 101.997 1.00 27.89 94 ALA A C 1
ATOM 740 O O . ALA A 1 94 ? 13.032 3.393 101.096 1.00 28.02 94 ALA A O 1
ATOM 742 N N . ASN A 1 95 ? 13.629 3.072 103.219 1.00 27.63 95 ASN A N 1
ATOM 743 C CA . ASN A 1 95 ? 12.337 2.556 103.589 1.00 27.77 95 ASN A CA 1
ATOM 744 C C . ASN A 1 95 ? 12.150 2.786 105.078 1.00 28.41 95 ASN A C 1
ATOM 745 O O . ASN A 1 95 ? 12.999 3.415 105.733 1.00 29.50 95 ASN A O 1
ATOM 750 N N . ILE A 1 96 ? 11.025 2.316 105.597 1.00 26.67 96 ILE A N 1
ATOM 751 C CA . ILE A 1 96 ? 10.620 2.617 106.951 1.00 27.81 96 ILE A CA 1
ATOM 752 C C . ILE A 1 96 ? 11.536 1.846 107.881 1.00 27.28 96 ILE A C 1
ATOM 753 O O . ILE A 1 96 ? 11.691 0.634 107.730 1.00 29.70 96 ILE A O 1
ATOM 758 N N . GLY A 1 97 ? 12.165 2.550 108.815 1.00 27.82 97 GLY A N 1
ATOM 759 C CA . GLY A 1 97 ? 13.108 1.905 109.689 1.00 31.22 97 GLY A CA 1
ATOM 760 C C . GLY A 1 97 ? 14.095 2.782 110.412 1.00 30.78 97 GLY A C 1
ATOM 761 O O . GLY A 1 97 ? 13.746 3.858 110.902 1.00 34.01 97 GLY A O 1
ATOM 762 N N . GLY A 1 98 ? 15.320 2.286 110.553 1.00 30.47 98 GLY A N 1
ATOM 763 C CA . GLY A 1 98 ? 16.384 3.100 111.159 1.00 31.22 98 GLY A CA 1
ATOM 764 C C . GLY A 1 98 ? 16.804 4.202 110.174 1.00 30.99 98 GLY A C 1
ATOM 765 O O . GLY A 1 98 ? 16.581 4.072 108.979 1.00 26.22 98 GLY A O 1
ATOM 766 N N . PRO A 1 99 ? 17.431 5.275 110.679 1.00 31.59 99 PRO A N 1
ATOM 767 C CA . PRO A 1 99 ? 17.821 6.398 109.823 1.00 33.29 99 PRO A CA 1
ATOM 768 C C . PRO A 1 99 ? 18.841 6.014 108.760 1.00 34.61 99 PRO A C 1
ATOM 769 O O . PRO A 1 99 ? 19.662 5.117 108.964 1.00 32.63 99 PRO A O 1
ATOM 773 N N . ALA A 1 100 ? 18.746 6.673 107.613 1.00 36.08 100 ALA A N 1
ATOM 774 C CA . ALA A 1 100 ? 19.773 6.592 106.585 1.00 34.15 100 ALA A CA 1
ATOM 775 C C . ALA A 1 100 ? 20.898 7.581 106.934 1.00 33.31 100 ALA A C 1
ATOM 776 O O . ALA A 1 100 ? 20.647 8.712 107.411 1.00 29.46 100 ALA A O 1
ATOM 778 N N . LYS A 1 101 ? 22.137 7.146 106.729 1.00 33.84 101 LYS A N 1
ATOM 779 C CA . LYS A 1 101 ? 23.287 8.025 106.991 1.00 37.31 101 LYS A CA 1
ATOM 780 C C . LYS A 1 101 ? 23.569 8.907 105.785 1.00 36.77 101 LYS A C 1
ATOM 781 O O . LYS A 1 101 ? 23.806 8.394 104.705 1.00 35.44 101 LYS A O 1
ATOM 787 N N . LEU A 1 102 ? 23.508 10.228 105.958 1.00 37.19 102 LEU A N 1
ATOM 788 C CA . LEU A 1 102 ? 23.609 11.132 104.817 1.00 38.22 102 LEU A CA 1
ATOM 789 C C . LEU A 1 102 ? 24.823 12.020 105.012 1.00 41.91 102 LEU A C 1
ATOM 790 O O . LEU A 1 102 ? 24.753 13.234 104.814 1.00 43.69 102 LEU A O 1
ATOM 795 N N . ASP A 1 103 ? 25.941 11.389 105.385 1.00 46.30 103 ASP A N 1
ATOM 796 C CA . ASP A 1 103 ? 27.231 12.078 105.610 1.00 51.29 103 ASP A CA 1
ATOM 797 C C . ASP A 1 103 ? 27.696 12.849 104.368 1.00 52.46 103 ASP A C 1
ATOM 798 O O . ASP A 1 103 ? 28.125 13.992 104.477 1.00 62.88 103 ASP A O 1
ATOM 803 N N . ASP A 1 104 ? 27.588 12.232 103.198 1.00 52.83 104 ASP A N 1
ATOM 804 C CA . ASP A 1 104 ? 27.899 12.912 101.940 1.00 54.41 104 ASP A CA 1
ATOM 805 C C . ASP A 1 104 ? 27.104 14.216 101.728 1.00 55.71 104 ASP A C 1
ATOM 806 O O . ASP A 1 104 ? 27.650 15.178 101.201 1.00 51.23 104 ASP A O 1
ATOM 811 N N . VAL A 1 105 ? 25.853 14.269 102.179 1.00 49.50 105 VAL A N 1
ATOM 812 C CA . VAL A 1 105 ? 25.069 15.500 102.077 1.00 48.58 105 VAL A CA 1
ATOM 813 C C . VAL A 1 105 ? 25.567 16.511 103.136 1.00 49.21 105 VAL A C 1
ATOM 814 O O . VAL A 1 105 ? 25.838 17.679 102.851 1.00 47.49 105 VAL A O 1
ATOM 818 N N . ALA A 1 106 ? 25.682 16.045 104.365 1.00 51.05 106 ALA A N 1
ATOM 819 C CA . ALA A 1 106 ? 26.245 16.833 105.446 1.00 52.26 106 ALA A CA 1
ATOM 820 C C . ALA A 1 106 ? 26.697 15.873 106.550 1.00 57.42 106 ALA A C 1
ATOM 821 O O . ALA A 1 106 ? 26.027 14.864 106.814 1.00 57.69 106 ALA A O 1
ATOM 823 N N . PRO A 1 107 ? 27.859 16.154 107.164 1.00 57.26 107 PRO A N 1
ATOM 824 C CA . PRO A 1 107 ? 28.376 15.273 108.202 1.00 54.78 107 PRO A CA 1
ATOM 825 C C . PRO A 1 107 ? 27.428 15.130 109.388 1.00 45.99 107 PRO A C 1
ATOM 826 O O . PRO A 1 107 ? 26.857 16.117 109.849 1.00 41.00 107 PRO A O 1
ATOM 830 N N . GLY A 1 108 ? 27.252 13.899 109.857 1.00 42.70 108 GLY A N 1
ATOM 831 C CA . GLY A 1 108 ? 26.340 13.620 110.971 1.00 40.48 108 GLY A CA 1
ATOM 832 C C . GLY A 1 108 ? 24.837 13.697 110.703 1.00 40.45 108 GLY A C 1
ATOM 833 O O . GLY A 1 108 ? 24.057 13.505 111.635 1.00 41.65 108 GLY A O 1
ATOM 834 N N . LEU A 1 109 ? 24.416 13.988 109.464 1.00 37.96 109 LEU A N 1
ATOM 835 C CA . LEU A 1 109 ? 22.980 14.060 109.129 1.00 39.23 109 LEU A CA 1
ATOM 836 C C . LEU A 1 109 ? 22.427 12.670 108.817 1.00 33.49 109 LEU A C 1
ATOM 837 O O . LEU A 1 109 ? 23.053 11.874 108.124 1.00 33.73 109 LEU A O 1
ATOM 842 N N . GLY A 1 110 ? 21.253 12.400 109.361 1.00 32.64 110 GLY A N 1
ATOM 843 C CA . GLY A 1 110 ? 20.503 11.191 109.064 1.00 32.96 110 GLY A CA 1
ATOM 844 C C . GLY A 1 110 ? 19.003 11.478 108.956 1.00 32.05 110 GLY A C 1
ATOM 845 O O . GLY A 1 110 ? 18.481 12.454 109.556 1.00 26.97 110 GLY A O 1
ATOM 846 N N . ILE A 1 111 ? 18.322 10.648 108.164 1.00 28.76 111 ILE A N 1
ATOM 847 C CA . ILE A 1 111 ? 16.879 10.760 108.038 1.00 28.74 111 ILE A CA 1
ATOM 848 C C . ILE A 1 111 ? 16.285 9.388 108.047 1.00 28.51 111 ILE A C 1
ATOM 849 O O . ILE A 1 111 ? 16.729 8.506 107.306 1.00 30.96 111 ILE A O 1
ATOM 854 N N . ALA A 1 112 ? 15.308 9.204 108.931 1.00 28.91 112 ALA A N 1
ATOM 855 C CA . ALA A 1 112 ? 14.556 7.950 109.015 1.00 27.11 112 ALA A CA 1
ATOM 856 C C . ALA A 1 112 ? 13.174 8.148 108.419 1.00 27.20 112 ALA A C 1
ATOM 857 O O . ALA A 1 112 ? 12.539 9.193 108.617 1.00 27.20 112 ALA A O 1
ATOM 859 N N . LEU A 1 113 ? 12.718 7.148 107.680 1.00 26.45 113 LEU A N 1
ATOM 860 C CA . LEU A 1 113 ? 11.316 7.112 107.242 1.00 28.06 113 LEU A CA 1
ATOM 861 C C . LEU A 1 113 ? 10.432 6.377 108.289 1.00 25.89 113 LEU A C 1
ATOM 862 O O . LEU A 1 113 ? 10.824 5.353 108.864 1.00 25.59 113 LEU A O 1
ATOM 867 N N . THR A 1 114 ? 9.250 6.929 108.521 1.00 23.51 114 THR A N 1
ATOM 868 C CA . THR A 1 114 ? 8.325 6.445 109.506 1.00 24.30 114 THR A CA 1
ATOM 869 C C . THR A 1 114 ? 7.065 5.930 108.828 1.00 25.54 114 THR A C 1
ATOM 870 O O . THR A 1 114 ? 6.811 6.284 107.659 1.00 24.32 114 THR A O 1
ATOM 874 N N . PRO A 1 115 ? 6.253 5.133 109.558 1.00 25.91 115 PRO A N 1
ATOM 875 C CA . PRO A 1 115 ? 4.932 4.826 109.039 1.00 25.65 115 PRO A CA 1
ATOM 876 C C . PRO A 1 115 ? 4.079 6.061 108.861 1.00 25.07 115 PRO A C 1
ATOM 877 O O . PRO A 1 115 ? 4.488 7.160 109.257 1.00 26.74 115 PRO A O 1
ATOM 881 N N . ALA A 1 116 ? 2.931 5.863 108.220 1.00 26.91 116 ALA A N 1
ATOM 882 C CA . ALA A 1 116 ? 1.913 6.883 108.013 1.00 25.63 116 ALA A CA 1
ATOM 883 C C . ALA A 1 116 ? 0.656 6.208 107.494 1.00 26.60 116 ALA A C 1
ATOM 884 O O . ALA A 1 116 ? 0.672 5.531 106.450 1.00 27.40 116 ALA A O 1
ATOM 886 N N . THR A 1 117 ? -0.444 6.422 108.187 1.00 25.73 117 THR A N 1
ATOM 887 C CA . THR A 1 117 ? -1.713 5.864 107.777 1.00 26.68 117 THR A CA 1
ATOM 888 C C . THR A 1 117 ? -2.431 6.791 106.798 1.00 26.50 117 THR A C 1
ATOM 889 O O . THR A 1 117 ? -3.146 7.726 107.187 1.00 26.16 117 THR A O 1
ATOM 893 N N . HIS A 1 118 ? -2.217 6.497 105.524 1.00 25.78 118 HIS A N 1
ATOM 894 C CA . HIS A 1 118 ? -2.612 7.354 104.381 1.00 26.99 118 HIS A CA 1
ATOM 895 C C . HIS A 1 118 ? -2.451 6.499 103.085 1.00 28.36 118 HIS A C 1
ATOM 896 O O . HIS A 1 118 ? -2.413 5.255 103.131 1.00 31.32 118 HIS A O 1
ATOM 903 N N . SER A 1 119 ? -2.402 7.132 101.934 1.00 29.20 119 SER A N 1
ATOM 904 C CA . SER A 1 119 ? -2.149 6.429 100.679 1.00 29.68 119 SER A CA 1
ATOM 905 C C . SER A 1 119 ? -1.104 7.219 99.871 1.00 28.45 119 SER A C 1
ATOM 906 O O . SER A 1 119 ? -0.661 8.303 100.317 1.00 32.20 119 SER A O 1
ATOM 909 N N . SER A 1 120 ? -0.693 6.645 98.733 1.00 27.84 120 SER A N 1
ATOM 910 C CA . SER A 1 120 ? 0.366 7.195 97.874 1.00 29.38 120 SER A CA 1
ATOM 911 C C . SER A 1 120 ? 0.299 6.641 96.464 1.00 29.87 120 SER A C 1
ATOM 912 O O . SER A 1 120 ? 1.316 6.148 95.938 1.00 31.21 120 SER A O 1
ATOM 915 N N . TYR A 1 121 ? -0.877 6.732 95.848 1.00 28.58 121 TYR A N 1
ATOM 916 C CA . TYR A 1 121 ? -1.142 6.145 94.535 1.00 30.86 121 TYR A CA 1
ATOM 917 C C . TYR A 1 121 ? -0.541 4.741 94.468 1.00 32.33 121 TYR A C 1
ATOM 918 O O . TYR A 1 121 ? -0.805 3.934 95.363 1.00 34.33 121 TYR A O 1
ATOM 927 N N . ASP A 1 122 ? 0.259 4.457 93.450 1.00 32.34 122 ASP A N 1
ATOM 928 C CA . ASP A 1 122 ? 0.864 3.132 93.287 1.00 34.26 122 ASP A CA 1
ATOM 929 C C . ASP A 1 122 ? 2.376 3.209 93.480 1.00 37.08 122 ASP A C 1
ATOM 930 O O . ASP A 1 122 ? 3.115 2.340 92.995 1.00 45.27 122 ASP A O 1
ATOM 935 N N . LYS A 1 123 ? 2.837 4.230 94.199 1.00 33.38 123 LYS A N 1
ATOM 936 C CA . LYS A 1 123 ? 4.262 4.517 94.313 1.00 35.73 123 LYS A CA 1
ATOM 937 C C . LYS A 1 123 ? 4.814 4.140 95.699 1.00 33.31 123 LYS A C 1
ATOM 938 O O . LYS A 1 123 ? 5.449 4.939 96.367 1.00 34.99 123 LYS A O 1
ATOM 944 N N . GLY A 1 124 ? 4.583 2.908 96.117 1.00 30.29 124 GLY A N 1
ATOM 945 C CA . GLY A 1 124 ? 4.974 2.482 97.449 1.00 29.52 124 GLY A CA 1
ATOM 946 C C . GLY A 1 124 ? 3.935 2.855 98.477 1.00 27.95 124 GLY A C 1
ATOM 947 O O . GLY A 1 124 ? 2.758 2.750 98.228 1.00 29.62 124 GLY A O 1
ATOM 948 N N . VAL A 1 125 ? 4.380 3.245 99.658 1.00 28.26 125 VAL A N 1
ATOM 949 C CA . VAL A 1 125 ? 3.484 3.533 100.749 1.00 28.81 125 VAL A CA 1
ATOM 950 C C . VAL A 1 125 ? 3.825 4.923 101.236 1.00 28.63 125 VAL A C 1
ATOM 951 O O . VAL A 1 125 ? 4.944 5.378 101.074 1.00 25.30 125 VAL A O 1
ATOM 955 N N . PRO A 1 126 ? 2.866 5.591 101.860 1.00 28.31 126 PRO A N 1
ATOM 956 C CA . PRO A 1 126 ? 3.189 6.914 102.383 1.00 28.59 126 PRO A CA 1
ATOM 957 C C . PRO A 1 126 ? 4.125 6.852 103.600 1.00 29.12 126 PRO A C 1
ATOM 958 O O . PRO A 1 126 ? 4.215 5.834 104.288 1.00 30.17 126 PRO A O 1
ATOM 962 N N . THR A 1 127 ? 4.865 7.918 103.845 1.00 25.79 127 THR A N 1
ATOM 963 C CA . THR A 1 127 ? 5.788 7.908 104.966 1.00 26.48 127 THR A CA 1
ATOM 964 C C . THR A 1 127 ? 5.727 9.242 105.704 1.00 25.03 127 THR A C 1
ATOM 965 O O . THR A 1 127 ? 5.112 10.200 105.209 1.00 27.22 127 THR A O 1
ATOM 969 N N . GLY A 1 128 ? 6.337 9.258 106.886 1.00 24.11 128 GLY A N 1
ATOM 970 C CA . GLY A 1 128 ? 6.827 10.492 107.529 1.00 25.97 128 GLY A CA 1
ATOM 971 C C . GLY A 1 128 ? 8.357 10.471 107.556 1.00 25.89 128 GLY A C 1
ATOM 972 O O . GLY A 1 128 ? 8.981 9.490 107.138 1.00 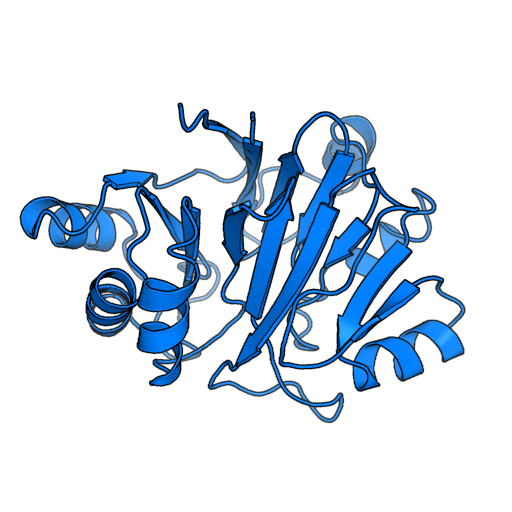25.47 128 GLY A O 1
ATOM 973 N N . ALA A 1 129 ? 8.969 11.557 108.019 1.00 28.64 129 ALA A N 1
ATOM 974 C CA . ALA A 1 129 ? 10.434 11.673 108.004 1.00 29.15 129 ALA A CA 1
ATOM 975 C C . ALA A 1 129 ? 10.962 12.394 109.230 1.00 30.12 129 ALA A C 1
ATOM 976 O O . ALA A 1 129 ? 10.445 13.442 109.615 1.00 28.06 129 ALA A O 1
ATOM 978 N N . ILE A 1 130 ? 11.956 11.764 109.865 1.00 32.82 130 ILE A N 1
ATOM 979 C CA . ILE A 1 130 ? 12.653 12.326 111.011 1.00 33.52 130 ILE A CA 1
ATOM 980 C C . ILE A 1 130 ? 14.071 12.704 110.580 1.00 33.29 130 ILE A C 1
ATOM 981 O O . ILE A 1 130 ? 14.835 11.865 110.121 1.00 31.55 130 ILE A O 1
ATOM 986 N N . ILE A 1 131 ? 14.416 13.967 110.781 1.00 33.96 131 ILE A N 1
ATOM 987 C CA . ILE A 1 131 ? 15.744 14.471 110.492 1.00 34.20 131 ILE A CA 1
ATOM 988 C C . ILE A 1 131 ? 16.562 14.448 111.798 1.00 32.23 131 ILE A C 1
ATOM 989 O O . ILE A 1 131 ? 16.151 15.060 112.797 1.00 29.75 131 ILE A O 1
ATOM 994 N N . PHE A 1 132 ? 17.679 13.718 111.773 1.00 30.65 132 PHE A N 1
ATOM 995 C CA . PHE A 1 132 ? 18.634 13.624 112.880 1.00 34.39 132 PHE A CA 1
ATOM 996 C C . PHE A 1 132 ? 19.916 14.403 112.598 1.00 36.73 132 PHE A C 1
ATOM 997 O O . PHE A 1 132 ? 20.416 14.398 111.483 1.00 35.25 132 PHE A O 1
ATOM 1005 N N . LYS A 1 133 ? 20.490 15.001 113.630 1.00 42.68 133 LYS A N 1
ATOM 1006 C CA . LYS A 1 133 ? 21.873 15.491 113.547 1.00 46.26 133 LYS A CA 1
ATOM 1007 C C . LYS A 1 133 ? 22.682 14.951 114.712 1.00 40.27 133 LYS A C 1
ATOM 1008 O O . LYS A 1 133 ? 22.289 15.107 115.867 1.00 39.25 133 LYS A O 1
ATOM 1014 N N . ASP A 1 134 ? 23.801 14.302 114.406 1.00 40.97 134 ASP A N 1
ATOM 1015 C CA . ASP A 1 134 ? 24.662 13.721 115.449 1.00 45.52 134 ASP A CA 1
ATOM 1016 C C . ASP A 1 134 ? 23.840 12.824 116.386 1.00 45.05 134 ASP A C 1
ATOM 1017 O O . ASP A 1 134 ? 23.932 12.934 117.600 1.00 46.36 134 ASP A O 1
ATOM 1022 N N . GLY A 1 135 ? 23.015 11.965 115.795 1.00 43.54 135 GLY A N 1
ATOM 1023 C CA . GLY A 1 135 ? 22.159 11.042 116.525 1.00 42.98 135 GLY A CA 1
ATOM 1024 C C . GLY A 1 135 ? 20.918 11.613 117.208 1.00 40.52 135 GLY A C 1
ATOM 1025 O O . GLY A 1 135 ? 20.199 10.862 117.836 1.00 43.10 135 GLY A O 1
ATOM 1026 N N . LYS A 1 136 ? 20.673 12.916 117.113 1.00 38.74 136 LYS A N 1
ATOM 1027 C CA . LYS A 1 136 ? 19.551 13.554 117.794 1.00 40.04 136 LYS A CA 1
ATOM 1028 C C . LYS A 1 136 ? 18.448 13.924 116.817 1.00 39.17 136 LYS A C 1
ATOM 1029 O O . LYS A 1 136 ? 18.712 14.612 115.830 1.00 38.44 136 LYS A O 1
ATOM 1035 N N . 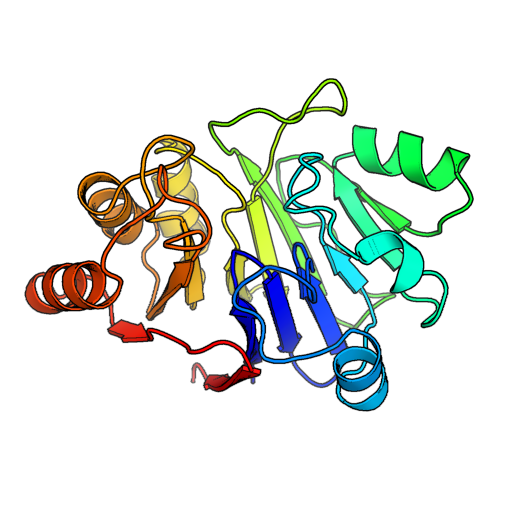ALA A 1 137 ? 17.213 13.534 117.152 1.00 38.77 137 ALA A N 1
ATOM 1036 C CA . ALA A 1 137 ? 16.021 13.851 116.367 1.00 37.74 137 ALA A CA 1
ATOM 1037 C C . ALA A 1 137 ? 15.559 15.286 116.558 1.00 35.46 137 ALA A C 1
ATOM 1038 O O . ALA A 1 137 ? 14.985 15.618 117.575 1.00 32.76 137 ALA A O 1
ATOM 1040 N N . LEU A 1 138 ? 15.729 16.108 115.519 1.00 36.32 138 LEU A N 1
ATOM 1041 C CA . LEU A 1 138 ? 15.312 17.505 115.569 1.00 34.07 138 LEU A CA 1
ATOM 1042 C C . LEU A 1 138 ? 13.932 17.795 115.004 1.00 30.69 138 LEU A C 1
ATOM 1043 O O . LEU A 1 138 ? 13.128 18.510 115.634 1.00 31.12 138 LEU A O 1
ATOM 1048 N N . VAL A 1 139 ? 13.665 17.269 113.807 1.00 28.83 139 VAL A N 1
ATOM 1049 C CA . VAL A 1 139 ? 12.418 17.579 113.105 1.00 31.26 139 VAL A CA 1
ATOM 1050 C C . VAL A 1 139 ? 11.750 16.293 112.621 1.00 29.58 139 VAL A C 1
ATOM 1051 O O . VAL A 1 139 ? 12.345 15.484 111.929 1.00 31.52 139 VAL A O 1
ATOM 1055 N N . TYR A 1 140 ? 10.501 16.116 113.009 1.00 31.64 140 TYR A N 1
ATOM 1056 C CA . TYR A 1 140 ? 9.709 15.021 112.467 1.00 32.47 140 TYR A CA 1
ATOM 1057 C C . TYR A 1 140 ? 8.625 15.675 111.602 1.00 30.32 140 TYR A C 1
ATOM 1058 O O . TYR A 1 140 ? 7.834 16.463 112.101 1.00 29.44 140 TYR A O 1
ATOM 1067 N N . HIS A 1 141 ? 8.645 15.389 110.298 1.00 31.18 141 HIS A N 1
ATOM 1068 C CA . HIS A 1 141 ? 7.581 15.847 109.382 1.00 32.22 141 HIS A CA 1
ATOM 1069 C C . HIS A 1 141 ? 6.695 14.628 109.105 1.00 31.03 141 HIS A C 1
ATOM 1070 O O . HIS A 1 141 ? 7.142 13.643 108.507 1.00 26.41 141 HIS A O 1
ATOM 1077 N N . ALA A 1 142 ? 5.443 14.675 109.567 1.00 28.99 142 ALA A N 1
ATOM 1078 C CA . ALA A 1 142 ? 4.626 13.464 109.514 1.00 27.65 142 ALA A CA 1
ATOM 1079 C C . ALA A 1 142 ? 4.057 13.120 108.146 1.00 25.78 142 ALA A C 1
ATOM 1080 O O . ALA A 1 142 ? 3.356 12.151 108.062 1.00 28.42 142 ALA A O 1
ATOM 1082 N N . GLY A 1 143 ? 4.325 13.877 107.088 1.00 24.66 143 GLY A N 1
ATOM 1083 C CA . GLY A 1 143 ? 3.606 13.650 105.825 1.00 25.60 143 GLY A CA 1
ATOM 1084 C C . GLY A 1 143 ? 2.123 13.816 106.096 1.00 27.14 143 GLY A C 1
ATOM 1085 O O . GLY A 1 143 ? 1.733 14.547 107.022 1.00 24.88 143 GLY A O 1
ATOM 1086 N N . ASP A 1 144 ? 1.299 13.139 105.307 1.00 25.86 144 ASP A N 1
ATOM 1087 C CA . ASP A 1 144 ? -0.113 12.999 105.619 1.00 28.01 144 ASP A CA 1
ATOM 1088 C C . ASP A 1 144 ? -0.284 11.662 106.297 1.00 29.92 144 ASP A C 1
ATOM 1089 O O . ASP A 1 144 ? 0.353 10.640 105.898 1.00 29.82 144 ASP A O 1
ATOM 1094 N N . THR A 1 145 ? -1.136 11.664 107.310 1.00 29.65 145 THR A N 1
ATOM 1095 C CA . THR A 1 145 ? -1.310 10.514 108.166 1.00 30.11 145 THR A CA 1
ATOM 1096 C C . THR A 1 145 ? -2.521 10.727 109.044 1.00 31.47 145 THR A C 1
ATOM 1097 O O . THR A 1 145 ? -2.852 11.861 109.395 1.00 29.50 145 THR A O 1
ATOM 1101 N N . GLY A 1 146 ? -3.187 9.615 109.360 1.00 29.90 146 GLY A N 1
ATOM 1102 C CA . GLY A 1 146 ? -4.050 9.537 110.520 1.00 30.59 146 GLY A CA 1
ATOM 1103 C C . GLY A 1 146 ? -3.193 9.190 111.717 1.00 27.19 146 GLY A C 1
ATOM 1104 O O . GLY A 1 146 ? -1.982 9.323 111.701 1.00 30.91 146 GLY A O 1
ATOM 1105 N N . LEU A 1 147 ? -3.829 8.711 112.755 1.00 28.92 147 LEU A N 1
ATOM 1106 C CA . LEU A 1 147 ? -3.120 8.171 113.874 1.00 27.41 147 LEU A CA 1
ATOM 1107 C C . LEU A 1 147 ? -2.404 6.888 113.454 1.00 27.68 147 LEU A C 1
ATOM 1108 O O . LEU A 1 147 ? -2.930 6.075 112.648 1.00 26.55 147 LEU A O 1
ATOM 1113 N N . PHE A 1 148 ? -1.184 6.713 113.948 1.00 25.18 148 PHE A N 1
ATOM 1114 C CA . PHE A 1 148 ? -0.524 5.421 113.837 1.00 25.30 148 PHE A CA 1
ATOM 1115 C C . PHE A 1 148 ? 0.124 5.073 115.176 1.00 24.97 148 PHE A C 1
ATOM 1116 O O . PHE A 1 148 ? 0.753 5.931 115.836 1.00 22.72 148 PHE A O 1
ATOM 1124 N N . ALA A 1 149 ? -0.098 3.821 115.612 1.00 25.42 149 ALA A N 1
ATOM 1125 C CA . ALA A 1 149 ? 0.286 3.436 116.960 1.00 26.59 149 ALA A CA 1
ATOM 1126 C C . ALA A 1 149 ? 1.813 3.554 117.164 1.00 26.38 149 ALA A C 1
ATOM 1127 O O . ALA A 1 149 ? 2.269 3.663 118.313 1.00 26.91 149 ALA A O 1
ATOM 1129 N N . GLU A 1 150 ? 2.593 3.500 116.084 1.00 25.12 150 GLU A N 1
ATOM 1130 C CA . GLU A 1 150 ? 4.057 3.501 116.212 1.00 23.73 150 GLU A CA 1
ATOM 1131 C C . GLU A 1 150 ? 4.517 4.925 116.514 1.00 27.11 150 GLU A C 1
ATOM 1132 O O . GLU A 1 150 ? 5.719 5.163 116.763 1.00 24.50 150 GLU A O 1
ATOM 1138 N N . MET A 1 151 ? 3.591 5.890 116.462 1.00 27.48 151 MET A N 1
ATOM 1139 C CA . MET A 1 151 ? 3.906 7.239 116.979 1.00 31.74 151 MET A CA 1
ATOM 1140 C C . MET A 1 151 ? 4.421 7.178 118.432 1.00 33.42 151 MET A C 1
ATOM 1141 O O . MET A 1 151 ? 5.298 7.959 118.832 1.00 33.30 151 MET A O 1
ATOM 1146 N N . GLN A 1 152 ? 3.853 6.271 119.225 1.00 35.34 152 GLN A N 1
ATOM 1147 C CA . GLN A 1 152 ? 4.345 6.019 120.604 1.00 35.71 152 GLN A CA 1
ATOM 1148 C C . GLN A 1 152 ? 5.807 5.599 120.646 1.00 34.76 152 GLN A C 1
ATOM 1149 O O . GLN A 1 152 ? 6.517 6.060 121.534 1.00 34.33 152 GLN A O 1
ATOM 1155 N N . PHE A 1 153 ? 6.245 4.727 119.721 1.00 31.88 153 PHE A N 1
ATOM 1156 C CA . PHE A 1 153 ? 7.659 4.320 119.652 1.00 31.26 153 PHE A CA 1
ATOM 1157 C C . PHE A 1 153 ? 8.537 5.475 119.230 1.00 28.90 153 PHE A C 1
ATOM 1158 O O . PHE A 1 153 ? 9.685 5.559 119.641 1.00 30.87 153 PHE A O 1
ATOM 1166 N N . ILE A 1 154 ? 8.018 6.362 118.396 1.00 27.38 154 ILE A N 1
ATOM 1167 C CA . ILE A 1 154 ? 8.828 7.477 117.938 1.00 28.50 154 ILE A CA 1
ATOM 1168 C C . ILE A 1 154 ? 9.073 8.408 119.131 1.00 29.26 154 ILE A C 1
ATOM 1169 O O . ILE A 1 154 ? 10.213 8.905 119.321 1.00 29.06 154 ILE A O 1
ATOM 1174 N N . GLY A 1 155 ? 8.017 8.634 119.911 1.00 30.02 155 GLY A N 1
ATOM 1175 C CA . GLY A 1 155 ? 8.112 9.399 121.178 1.00 32.43 155 GLY A CA 1
ATOM 1176 C C . GLY A 1 155 ? 9.175 8.869 122.123 1.00 33.22 155 GLY A C 1
ATOM 1177 O O . GLY A 1 155 ? 10.110 9.593 122.509 1.00 33.64 155 GLY A O 1
ATOM 1178 N N . GLU A 1 156 ? 9.058 7.589 122.442 1.00 33.02 156 GLU A N 1
ATOM 1179 C CA . GLU A 1 156 ? 9.976 6.870 123.371 1.00 33.95 156 GLU A CA 1
ATOM 1180 C C . GLU A 1 156 ? 11.397 6.748 122.915 1.00 33.64 156 GLU A C 1
ATOM 1181 O O . GLU A 1 156 ? 12.293 6.799 123.763 1.00 32.27 156 GLU A O 1
ATOM 1187 N N . LEU A 1 157 ? 11.604 6.512 121.609 1.00 32.56 157 LEU A N 1
ATOM 1188 C CA . LEU A 1 157 ? 12.949 6.242 121.091 1.00 34.98 157 LEU A CA 1
ATOM 1189 C C . LEU A 1 157 ? 13.680 7.520 120.728 1.00 33.87 157 LEU A C 1
ATOM 1190 O O . LEU A 1 157 ? 14.897 7.574 120.782 1.00 30.85 157 LEU A O 1
ATOM 1195 N N . TYR A 1 158 ? 12.949 8.532 120.305 1.00 32.31 158 TYR A N 1
ATOM 1196 C CA . TYR A 1 158 ? 13.623 9.668 119.693 1.00 33.76 158 TYR A CA 1
ATOM 1197 C C . TYR A 1 158 ? 13.130 11.032 120.151 1.00 33.29 158 TYR A C 1
ATOM 1198 O O . TYR A 1 158 ? 13.859 12.016 120.005 1.00 34.36 158 TYR A O 1
ATOM 1207 N N . ALA A 1 159 ? 11.900 11.102 120.658 1.00 33.12 159 ALA A N 1
ATOM 1208 C CA . ALA A 1 159 ? 11.233 12.378 120.990 1.00 31.86 159 ALA A CA 1
ATOM 1209 C C . ALA A 1 159 ? 11.692 13.533 120.112 1.00 32.20 159 ALA A C 1
ATOM 1210 O O . ALA A 1 159 ? 12.271 14.516 120.599 1.00 32.69 159 ALA A O 1
ATOM 1212 N N . PRO A 1 160 ? 11.397 13.444 118.797 1.00 32.73 160 PRO A N 1
ATOM 1213 C CA . PRO A 1 160 ? 11.839 14.539 117.929 1.00 30.64 160 PRO A CA 1
ATOM 1214 C C . PRO A 1 160 ? 11.398 15.911 118.476 1.00 27.74 160 PRO A C 1
ATOM 1215 O O . PRO A 1 160 ? 10.242 16.091 118.899 1.00 27.08 160 PRO A O 1
ATOM 1219 N N . LYS A 1 161 ? 12.312 16.868 118.481 1.00 29.14 161 LYS A N 1
ATOM 1220 C CA . LYS A 1 161 ? 12.048 18.147 119.160 1.00 29.49 161 LYS A CA 1
ATOM 1221 C C . LYS A 1 161 ? 10.881 18.911 118.595 1.00 28.51 161 LYS A C 1
ATOM 1222 O O . LYS A 1 161 ? 10.033 19.417 119.349 1.00 28.90 161 LYS A O 1
ATOM 1228 N N . VAL A 1 162 ? 10.838 19.005 117.261 1.00 32.01 162 VAL A N 1
ATOM 1229 C CA . VAL A 1 162 ? 9.747 19.685 116.562 1.00 30.57 162 VAL A CA 1
ATOM 1230 C C . VAL A 1 162 ? 8.980 18.681 115.697 1.00 31.92 162 VAL A C 1
ATOM 1231 O O . VAL A 1 162 ? 9.568 17.970 114.848 1.00 31.10 162 VAL A O 1
ATOM 1235 N N . ALA A 1 163 ? 7.666 18.664 115.897 1.00 32.42 163 ALA A N 1
ATOM 1236 C CA . ALA A 1 163 ? 6.763 17.816 115.144 1.00 33.98 163 ALA A CA 1
ATOM 1237 C C . ALA A 1 163 ? 5.919 18.657 114.204 1.00 34.78 163 ALA A C 1
ATOM 1238 O O . ALA A 1 163 ? 5.209 19.559 114.666 1.00 36.41 163 ALA A O 1
ATOM 1240 N N . LEU A 1 164 ? 5.954 18.324 112.908 1.00 31.04 164 LEU A N 1
ATOM 1241 C CA . LEU A 1 164 ? 5.097 18.957 111.929 1.00 29.93 164 LEU A CA 1
ATOM 1242 C C . LEU A 1 164 ? 3.978 17.974 111.675 1.00 30.68 164 LEU A C 1
ATOM 1243 O O . LEU A 1 164 ? 4.205 16.859 111.152 1.00 30.18 164 LEU A O 1
ATOM 1248 N N . LEU A 1 165 ? 2.778 18.335 112.091 1.00 27.61 165 LEU A N 1
ATOM 1249 C CA . LEU A 1 165 ? 1.663 17.390 112.065 1.00 30.04 165 LEU A CA 1
ATOM 1250 C C . LEU A 1 165 ? 0.442 17.946 111.329 1.00 29.27 165 LEU A C 1
ATOM 1251 O O . LEU A 1 165 ? 0.065 19.103 111.534 1.00 35.09 165 LEU A O 1
ATOM 1256 N N . PRO A 1 166 ? -0.187 17.125 110.493 1.00 28.57 166 PRO A N 1
ATOM 1257 C CA . PRO A 1 166 ? -1.384 17.512 109.798 1.00 29.29 166 PRO A CA 1
ATOM 1258 C C . PRO A 1 166 ? -2.617 17.610 110.707 1.00 30.00 166 PRO A C 1
ATOM 1259 O O . PRO A 1 166 ? -2.865 16.724 111.512 1.00 29.83 166 PRO A O 1
ATOM 1263 N N . ILE A 1 167 ? -3.410 18.661 110.570 1.00 29.79 167 ILE A N 1
ATOM 1264 C CA . ILE A 1 167 ? -4.572 18.814 111.463 1.00 30.50 167 ILE A CA 1
ATOM 1265 C C . ILE A 1 167 ? -5.913 19.093 110.787 1.00 29.95 167 ILE A C 1
ATOM 1266 O O . ILE A 1 167 ? -6.914 19.320 111.459 1.00 30.76 167 ILE A O 1
ATOM 1271 N N . GLY A 1 168 ? -5.947 19.092 109.462 1.00 32.07 168 GLY A N 1
ATOM 1272 C CA . GLY A 1 168 ? -7.125 19.614 108.742 1.00 31.04 168 GLY A CA 1
ATOM 1273 C C . GLY A 1 168 ? -8.344 18.700 108.747 1.00 30.75 168 GLY A C 1
ATOM 1274 O O . GLY A 1 168 ? -9.435 19.121 108.372 1.00 29.12 168 GLY A O 1
ATOM 1275 N N . GLY A 1 169 ? -8.154 17.444 109.147 1.00 28.82 169 GLY A N 1
ATOM 1276 C CA . GLY A 1 169 ? -9.216 16.473 109.077 1.00 29.80 169 GLY A CA 1
ATOM 1277 C C . GLY A 1 169 ? -9.500 15.998 107.659 1.00 29.52 169 GLY A C 1
ATOM 1278 O O . GLY A 1 169 ? -8.891 16.456 106.696 1.00 27.00 169 GLY A O 1
ATOM 1279 N N . HIS A 1 170 ? -10.416 15.036 107.573 1.00 33.87 170 HIS A N 1
ATOM 1280 C CA . HIS A 1 170 ? -10.971 14.534 106.323 1.00 33.01 170 HIS A CA 1
ATOM 1281 C C . HIS A 1 170 ? -10.049 13.588 105.535 1.00 30.37 170 HIS A C 1
ATOM 1282 O O . HIS A 1 170 ? -10.421 12.437 105.248 1.00 32.70 170 HIS A O 1
ATOM 1289 N N . TYR A 1 171 ? -8.900 14.108 105.142 1.00 29.72 171 TYR A N 1
ATOM 1290 C CA . TYR A 1 171 ? -7.824 13.382 104.443 1.00 30.46 171 TYR A CA 1
ATOM 1291 C C . TYR A 1 171 ? -6.658 12.994 105.384 1.00 31.16 171 TYR A C 1
ATOM 1292 O O . TYR A 1 171 ? -5.705 12.352 104.960 1.00 27.44 171 TYR A O 1
ATOM 1301 N N . THR A 1 172 ? -6.758 13.402 106.652 1.00 31.45 172 THR A N 1
ATOM 1302 C CA . THR A 1 172 ? -5.687 13.280 107.620 1.00 31.53 172 THR A CA 1
ATOM 1303 C C . THR A 1 172 ? -6.272 13.366 109.057 1.00 30.91 172 THR A C 1
ATOM 1304 O O . THR A 1 172 ? -7.453 13.529 109.219 1.00 31.38 172 THR A O 1
ATOM 1308 N N . MET A 1 173 ? -5.440 13.254 110.093 1.00 31.03 173 MET A N 1
ATOM 1309 C CA . MET A 1 173 ? -5.875 13.525 111.451 1.00 30.24 173 MET A CA 1
ATOM 1310 C C . MET A 1 173 ? -6.585 14.875 111.517 1.00 30.33 173 MET A C 1
ATOM 1311 O O . MET A 1 173 ? -6.148 15.841 110.893 1.00 28.90 173 MET A O 1
ATOM 1316 N N . ASP A 1 174 ? -7.702 14.923 112.238 1.00 30.55 174 ASP A N 1
ATOM 1317 C CA . ASP A 1 174 ? -8.289 16.226 112.663 1.00 32.54 174 ASP A CA 1
ATOM 1318 C C . ASP A 1 174 ? -7.539 16.769 113.891 1.00 32.17 174 ASP A C 1
ATOM 1319 O O . ASP A 1 174 ? -6.516 16.197 114.305 1.00 33.08 174 ASP A O 1
ATOM 1324 N N . ILE A 1 175 ? -8.036 17.868 114.463 1.00 31.94 175 ILE A N 1
ATOM 1325 C CA . ILE A 1 175 ? -7.447 18.457 115.656 1.00 30.93 175 ILE A CA 1
ATOM 1326 C C . ILE A 1 175 ? -7.484 17.455 116.802 1.00 30.45 175 ILE A C 1
ATOM 1327 O O . ILE A 1 175 ? -6.485 17.250 117.476 1.00 28.52 175 ILE A O 1
ATOM 1332 N N . GLU A 1 176 ? -8.638 16.831 116.999 1.00 28.15 176 GLU A N 1
ATOM 1333 C CA . GLU A 1 176 ? -8.798 15.887 118.060 1.00 28.18 176 GLU A CA 1
ATOM 1334 C C . GLU A 1 176 ? -7.759 14.775 117.993 1.00 29.50 176 GLU A C 1
ATOM 1335 O O . GLU A 1 176 ? -7.160 14.420 119.004 1.00 31.03 176 GLU A O 1
ATOM 1341 N N . GLN A 1 177 ? -7.550 14.205 116.818 1.00 28.88 177 GLN A N 1
ATOM 1342 C CA . GLN A 1 177 ? -6.551 13.128 116.681 1.00 29.15 177 GLN A CA 1
ATOM 1343 C C . GLN A 1 177 ? -5.129 13.652 116.786 1.00 27.03 177 GLN A C 1
ATOM 1344 O O . GLN A 1 177 ? -4.258 13.007 117.354 1.00 26.58 177 GLN A O 1
ATOM 1350 N N . ALA A 1 178 ? -4.893 14.837 116.247 1.00 30.65 178 ALA A N 1
ATOM 1351 C CA . ALA A 1 178 ? -3.559 15.426 116.285 1.00 32.56 178 ALA A CA 1
ATOM 1352 C C . ALA A 1 178 ? -3.139 15.698 117.726 1.00 32.42 178 ALA A C 1
ATOM 1353 O O . ALA A 1 178 ? -1.951 15.682 118.052 1.00 30.94 178 ALA A O 1
ATOM 1355 N N . LEU A 1 179 ? -4.131 15.894 118.591 1.00 35.49 179 LEU A N 1
ATOM 1356 C CA . LEU A 1 179 ? -3.879 16.045 120.024 1.00 37.11 179 LEU A CA 1
ATOM 1357 C C . LEU A 1 179 ? -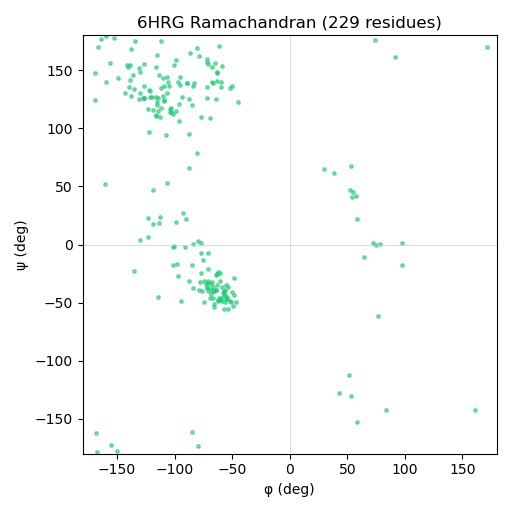3.328 14.782 120.662 1.00 31.51 179 LEU A C 1
ATOM 1358 O O . LEU A 1 179 ? -2.273 14.813 121.307 1.00 26.14 179 LEU A O 1
ATOM 1363 N N . LEU A 1 180 ? -4.028 13.662 120.478 1.00 29.87 180 LEU A N 1
ATOM 1364 C CA . LEU A 1 180 ? -3.508 12.410 120.940 1.00 29.33 180 LEU A CA 1
ATOM 1365 C C . LEU A 1 180 ? -2.101 12.208 120.347 1.00 30.72 180 LEU A C 1
ATOM 1366 O O . LEU A 1 180 ? -1.186 11.845 121.065 1.00 31.55 180 LEU A O 1
ATOM 1371 N N . ALA A 1 181 ? -1.912 12.478 119.049 1.00 30.97 181 ALA A N 1
ATOM 1372 C CA . ALA A 1 181 ? -0.597 12.256 118.423 1.00 30.41 181 ALA A CA 1
ATOM 1373 C C . ALA A 1 181 ? 0.517 13.012 119.138 1.00 28.19 181 ALA A C 1
ATOM 1374 O O . ALA A 1 181 ? 1.655 12.529 119.267 1.00 29.75 181 ALA A O 1
ATOM 1376 N N . THR A 1 182 ? 0.200 14.224 119.553 1.00 28.74 182 THR A N 1
ATOM 1377 C CA . THR A 1 182 ? 1.192 15.087 120.199 1.00 30.67 182 THR A CA 1
ATOM 1378 C C . THR A 1 182 ? 1.699 14.460 121.515 1.00 31.33 182 THR A C 1
ATOM 1379 O O . THR A 1 182 ? 2.919 14.345 121.761 1.00 29.48 182 THR A O 1
ATOM 1383 N N . LYS A 1 183 ? 0.730 14.032 122.317 1.00 32.22 183 LYS A N 1
ATOM 1384 C CA . LYS A 1 183 ? 0.934 13.185 123.485 1.00 35.47 183 LYS A CA 1
ATOM 1385 C C . LYS A 1 183 ? 1.864 11.989 123.206 1.00 33.02 183 LYS A C 1
ATOM 1386 O O . LYS A 1 183 ? 2.779 11.758 123.953 1.00 33.06 183 LYS A O 1
ATOM 1392 N N . LEU A 1 184 ? 1.620 11.229 122.135 1.00 33.67 184 LEU A N 1
ATOM 1393 C CA . LEU A 1 184 ? 2.434 10.040 121.829 1.00 31.21 184 LEU A CA 1
ATOM 1394 C C . LEU A 1 184 ? 3.853 10.374 121.397 1.00 30.87 184 LEU A C 1
ATOM 1395 O O . LEU A 1 184 ? 4.802 9.686 121.758 1.00 31.24 184 LEU A O 1
ATOM 1400 N N . LEU A 1 185 ? 3.993 11.449 120.628 1.00 30.87 185 LEU A N 1
ATOM 1401 C CA . LEU A 1 185 ? 5.267 11.804 119.999 1.00 31.22 185 LEU A CA 1
ATOM 1402 C C . LEU A 1 185 ? 6.255 12.617 120.835 1.00 29.98 185 LEU A C 1
ATOM 1403 O O . LEU A 1 185 ? 7.425 12.726 120.472 1.00 29.63 185 LEU A O 1
ATOM 1408 N N . ARG A 1 186 ? 5.780 13.241 121.899 1.00 32.31 186 ARG A N 1
ATOM 1409 C CA . ARG A 1 186 ? 6.672 13.994 122.830 1.00 36.72 186 ARG A CA 1
ATOM 1410 C C . ARG A 1 186 ? 7.507 15.107 122.202 1.00 33.64 186 ARG A C 1
ATOM 1411 O O . ARG A 1 186 ? 8.665 15.248 122.556 1.00 36.55 186 ARG A O 1
ATOM 1419 N N . PRO A 1 187 ? 6.916 15.908 121.281 1.00 34.33 187 PRO A N 1
ATOM 1420 C CA . PRO A 1 187 ? 7.621 17.084 120.770 1.00 33.56 187 PRO A CA 1
ATOM 1421 C C . PRO A 1 187 ? 7.782 18.138 121.870 1.00 35.12 187 PRO A C 1
ATOM 1422 O O . PRO A 1 187 ? 6.956 18.188 122.776 1.00 30.78 187 PRO A O 1
ATOM 1426 N N . GLU A 1 188 ? 8.814 18.971 121.795 1.00 36.27 188 GLU A N 1
ATOM 1427 C CA . GLU A 1 188 ? 8.801 20.223 122.566 1.00 40.01 188 GLU A CA 1
ATOM 1428 C C . GLU A 1 188 ? 7.894 21.203 121.879 1.00 37.76 188 GLU A C 1
ATOM 1429 O O . GLU A 1 188 ? 7.126 21.889 122.528 1.00 37.24 188 GLU A O 1
ATOM 1435 N N . VAL A 1 189 ? 7.934 21.242 120.551 1.00 39.26 189 VAL A N 1
ATOM 1436 C CA . VAL A 1 189 ? 7.022 22.137 119.832 1.00 40.20 189 VAL A CA 1
ATOM 1437 C C . VAL A 1 189 ? 6.392 21.462 118.613 1.00 38.79 189 VAL A C 1
ATOM 1438 O O . VAL A 1 189 ? 6.972 20.570 117.990 1.00 36.49 189 VAL A O 1
ATOM 1442 N N . VAL A 1 190 ? 5.151 21.852 118.358 1.00 36.91 190 VAL A N 1
ATOM 1443 C CA . VAL A 1 190 ? 4.370 21.365 117.239 1.00 36.94 190 VAL A CA 1
ATOM 1444 C C . VAL A 1 190 ? 3.992 22.530 116.355 1.00 36.83 190 VAL A C 1
ATOM 1445 O O . VAL A 1 190 ? 3.430 23.529 116.854 1.00 34.94 190 VAL A O 1
ATOM 1449 N N . VAL A 1 191 ? 4.299 22.393 115.060 1.00 36.17 191 VAL A N 1
ATOM 1450 C CA . VAL A 1 191 ? 3.774 23.272 114.018 1.00 34.73 191 VAL A CA 1
ATOM 1451 C C . VAL A 1 191 ? 2.680 22.513 113.297 1.00 34.98 191 VAL A C 1
ATOM 1452 O O . VAL A 1 191 ? 2.950 21.462 112.726 1.00 32.85 191 VAL A O 1
ATOM 1456 N N . PRO A 1 192 ? 1.436 23.007 113.341 1.00 33.73 192 PRO A N 1
ATOM 1457 C CA . PRO A 1 192 ? 0.382 22.337 112.569 1.00 34.77 192 PRO A CA 1
ATOM 1458 C C . PRO A 1 192 ? 0.558 22.583 111.078 1.00 34.47 192 PRO A C 1
ATOM 1459 O O . PRO A 1 192 ? 1.217 23.572 110.687 1.00 34.85 192 PRO A O 1
ATOM 1463 N N . MET A 1 193 ? 0.007 21.690 110.256 1.00 31.12 193 MET A N 1
ATOM 1464 C CA . MET A 1 193 ? 0.094 21.837 108.787 1.00 28.91 193 MET A CA 1
ATOM 1465 C C . MET A 1 193 ? -1.107 21.166 108.091 1.00 28.20 193 MET A C 1
ATOM 1466 O O . MET A 1 193 ? -1.966 20.600 108.775 1.00 27.40 193 MET A O 1
ATOM 1471 N N . HIS A 1 194 ? -1.161 21.278 106.761 1.00 26.90 194 HIS A N 1
ATOM 1472 C CA . HIS A 1 194 ? -2.194 20.646 105.915 1.00 28.94 194 HIS A CA 1
ATOM 1473 C C . HIS A 1 194 ? -3.610 21.009 106.323 1.00 31.22 194 HIS A C 1
ATOM 1474 O O . HIS A 1 194 ? -4.483 20.134 106.448 1.00 34.42 194 HIS A O 1
ATOM 1481 N N . TYR A 1 195 ? -3.825 22.300 106.574 1.00 32.70 195 TYR A N 1
ATOM 1482 C CA . TYR A 1 195 ? -5.140 22.834 106.952 1.00 34.21 195 TYR A CA 1
ATOM 1483 C C . TYR A 1 195 ? -5.514 24.084 106.084 1.00 32.12 195 TYR A C 1
ATOM 1484 O O . TYR A 1 195 ? -4.632 24.800 105.575 1.00 30.07 195 TYR A O 1
ATOM 1493 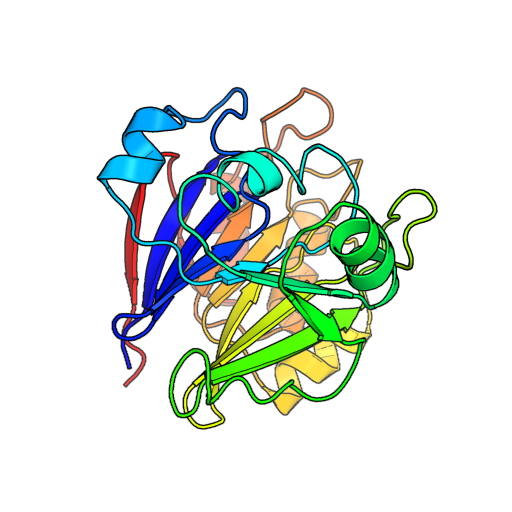N N . ASN A 1 196 ? -6.818 24.294 105.905 1.00 32.63 196 ASN A N 1
ATOM 1494 C CA . ASN A 1 196 ? -7.415 25.456 105.177 1.00 34.93 196 ASN A CA 1
ATOM 1495 C C . ASN A 1 196 ? -7.155 25.640 103.666 1.00 36.45 1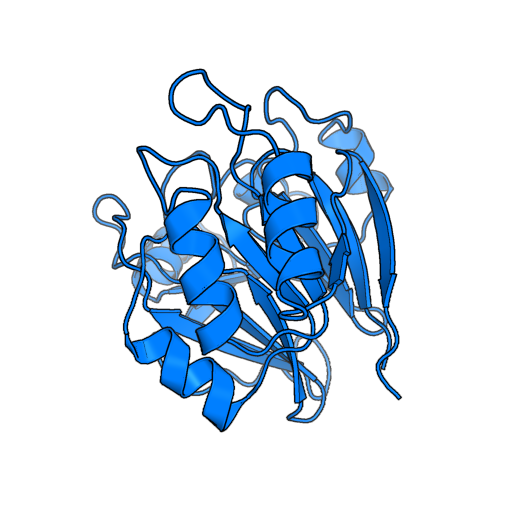96 ASN A C 1
ATOM 1496 O O . ASN A 1 196 ? -7.824 26.452 103.011 1.00 38.43 196 ASN A O 1
ATOM 1501 N N . THR A 1 197 ? -6.235 24.880 103.106 1.00 35.98 197 THR A N 1
ATOM 1502 C CA . THR A 1 197 ? -5.903 24.989 101.693 1.00 36.23 197 THR A CA 1
ATOM 1503 C C . THR A 1 197 ? -7.109 24.745 100.765 1.00 35.49 197 THR A C 1
ATOM 1504 O O . THR A 1 197 ? -7.207 25.355 99.696 1.00 35.16 197 THR A O 1
ATOM 1508 N N . PHE A 1 198 ? -7.980 23.809 101.153 1.00 35.71 198 PHE A N 1
ATOM 1509 C CA . PHE A 1 198 ? -9.184 23.461 100.412 1.00 33.27 198 PHE A CA 1
ATOM 1510 C C . PHE A 1 198 ? -10.272 23.195 101.423 1.00 33.48 198 PHE A C 1
ATOM 1511 O O . PHE A 1 198 ? -9.951 22.798 102.534 1.00 33.94 198 PHE A O 1
ATOM 1519 N N . PRO A 1 199 ? -11.559 23.361 101.041 1.00 31.21 199 PRO A N 1
ATOM 1520 C CA . PRO A 1 199 ? -12.671 23.239 102.007 1.00 33.28 199 PRO A CA 1
ATOM 1521 C C . PRO A 1 199 ? -12.681 21.999 102.883 1.00 34.42 199 PRO A C 1
ATOM 1522 O O . PRO A 1 199 ? -12.982 22.105 104.062 1.00 35.33 199 PRO A O 1
ATOM 1526 N N . PRO A 1 200 ? -12.356 20.821 102.314 1.00 35.43 200 PRO A N 1
ATOM 1527 C CA . PRO A 1 200 ? -12.504 19.657 103.182 1.00 34.23 200 PRO A CA 1
ATOM 1528 C C . PRO A 1 200 ? -11.442 19.620 104.271 1.00 34.57 200 PRO A C 1
ATOM 1529 O O . PRO A 1 200 ? -11.649 18.975 105.312 1.00 39.66 200 PRO A O 1
ATOM 1533 N N . ILE A 1 201 ? -10.332 20.322 104.075 1.00 30.32 201 ILE A N 1
ATOM 1534 C CA . ILE A 1 201 ? -9.343 20.407 105.125 1.00 29.60 201 ILE A CA 1
ATOM 1535 C C . ILE A 1 201 ? -9.380 21.684 105.996 1.00 32.40 201 ILE A C 1
ATOM 1536 O O . ILE A 1 201 ? -8.412 21.981 106.701 1.00 31.06 201 ILE A O 1
ATOM 1541 N N . ARG A 1 202 ? -10.497 22.413 106.005 1.00 35.75 202 ARG A N 1
ATOM 1542 C CA . ARG A 1 202 ? -10.598 23.597 106.858 1.00 40.06 202 ARG A CA 1
ATOM 1543 C C . ARG A 1 202 ? -10.526 23.199 108.341 1.00 39.39 202 ARG A C 1
ATOM 1544 O O . ARG A 1 202 ? -11.250 22.303 108.780 1.00 35.49 202 ARG A O 1
ATOM 1552 N N . ALA A 1 203 ? -9.578 23.809 109.063 1.00 37.51 203 ALA A N 1
ATOM 1553 C CA . ALA A 1 203 ? -9.475 23.712 110.537 1.00 38.88 203 ALA A CA 1
ATOM 1554 C C . ALA A 1 203 ? -8.717 24.941 111.067 1.00 40.18 203 ALA A C 1
ATOM 1555 O O . ALA A 1 203 ? -7.900 25.564 110.360 1.00 40.79 203 ALA A O 1
ATOM 1557 N N . ASP A 1 204 ? -8.966 25.257 112.329 1.00 39.04 204 ASP A N 1
ATOM 1558 C CA . ASP A 1 204 ? -8.403 26.455 112.926 1.00 38.07 204 ASP A CA 1
ATOM 1559 C C . ASP A 1 204 ? -7.102 26.142 113.708 1.00 35.82 204 ASP A C 1
ATOM 1560 O O . ASP A 1 204 ? -7.137 25.564 114.809 1.00 32.38 204 ASP A O 1
ATOM 1565 N N . PRO A 1 205 ? -5.941 26.528 113.143 1.00 34.96 205 PRO A N 1
ATOM 1566 C CA . PRO A 1 205 ? -4.712 26.162 113.819 1.00 35.12 205 PRO A CA 1
ATOM 1567 C C . PRO A 1 205 ? -4.601 26.752 115.244 1.00 41.49 205 PRO A C 1
ATOM 1568 O O . PRO A 1 205 ? -3.898 26.197 116.095 1.00 44.61 205 PRO A O 1
ATOM 1572 N N . ASN A 1 206 ? -5.293 27.856 115.510 1.00 43.41 206 ASN A N 1
ATOM 1573 C CA . ASN A 1 206 ? -5.268 28.440 116.834 1.00 43.53 206 ASN A CA 1
ATOM 1574 C C . ASN A 1 206 ? -6.094 27.639 117.800 1.00 42.35 206 ASN A C 1
ATOM 1575 O O . ASN A 1 206 ? -5.748 27.578 118.977 1.00 42.16 206 ASN A O 1
ATOM 1580 N N . GLU A 1 207 ? -7.157 26.999 117.314 1.00 39.19 207 GLU A N 1
ATOM 1581 C CA . GLU A 1 207 ? -7.930 26.075 118.151 1.00 38.14 207 GLU A CA 1
ATOM 1582 C C . GLU A 1 207 ? -7.014 24.913 118.584 1.00 40.66 207 GLU A C 1
ATOM 1583 O O . GLU A 1 207 ? -6.951 24.559 119.780 1.00 34.35 207 GLU A O 1
ATOM 1589 N N . PHE A 1 208 ? -6.291 24.348 117.604 1.00 38.16 208 PHE A N 1
ATOM 1590 C CA . PHE A 1 208 ? -5.260 23.345 117.879 1.00 36.54 208 PHE A CA 1
ATOM 1591 C C . PHE A 1 208 ? -4.309 23.831 118.945 1.00 39.12 208 PHE A C 1
ATOM 1592 O O . PHE A 1 208 ? -4.021 23.111 119.893 1.00 43.47 208 PHE A O 1
ATOM 1600 N N . LYS A 1 209 ? -3.808 25.047 118.777 1.00 39.88 209 LYS A N 1
ATOM 1601 C CA . LYS A 1 209 ? -2.812 25.594 119.697 1.00 41.22 209 LYS A CA 1
ATOM 1602 C C . LYS A 1 209 ? -3.338 25.656 121.140 1.00 40.50 209 LYS A C 1
ATOM 1603 O O . LYS A 1 209 ? -2.680 25.204 122.085 1.00 36.92 209 LYS A O 1
ATOM 1609 N N . GLN A 1 210 ? -4.536 26.197 121.312 1.00 41.64 210 GLN A N 1
ATOM 1610 C CA . GLN A 1 210 ? -5.015 26.458 122.643 1.00 41.34 210 GLN A CA 1
ATOM 1611 C C . GLN A 1 210 ? -5.278 25.125 123.345 1.00 43.24 210 GLN A C 1
ATOM 1612 O O . GLN A 1 210 ? -5.042 25.030 124.542 1.00 43.63 210 GLN A O 1
ATOM 1618 N N . LYS A 1 211 ? -5.724 24.089 122.617 1.00 39.70 211 LYS A N 1
ATOM 1619 C CA . LYS A 1 211 ? -5.899 22.757 123.226 1.00 38.43 211 LYS A CA 1
ATOM 1620 C C . LYS A 1 211 ? -4.590 22.056 123.565 1.00 34.66 211 LYS A C 1
ATOM 1621 O O . LYS A 1 211 ? -4.496 21.414 124.590 1.00 34.03 211 LYS A O 1
ATOM 1627 N N . VAL A 1 212 ? -3.588 22.150 122.719 1.00 33.41 212 VAL A N 1
ATOM 1628 C CA . VAL A 1 212 ? -2.322 21.450 123.018 1.00 35.31 212 VAL A CA 1
ATOM 1629 C C . VAL A 1 212 ? -1.681 22.093 124.233 1.00 40.24 212 VAL A C 1
ATOM 1630 O O . VAL A 1 212 ? -1.163 21.395 125.097 1.00 46.37 212 VAL A O 1
ATOM 1634 N N . GLU A 1 213 ? -1.749 23.419 124.291 1.00 38.78 213 GLU A N 1
ATOM 1635 C CA . GLU A 1 213 ? -1.081 24.190 125.323 1.00 41.10 213 GLU A CA 1
ATOM 1636 C C . GLU A 1 213 ? -1.840 24.171 126.650 1.00 40.31 213 GLU A C 1
ATOM 1637 O O . GLU A 1 213 ? -1.234 24.057 127.708 1.00 42.83 213 GLU A O 1
ATOM 1643 N N . SER A 1 214 ? -3.157 24.236 126.609 1.00 39.42 214 SER A N 1
ATOM 1644 C CA . SER A 1 214 ? -3.933 24.041 127.824 1.00 42.27 214 SER A CA 1
ATOM 1645 C C . SER A 1 214 ? -3.740 22.640 128.364 1.00 40.28 214 SER A C 1
ATOM 1646 O O . SER A 1 214 ? -3.902 22.421 129.543 1.00 42.43 214 SER A O 1
ATOM 1649 N N . ALA A 1 215 ? -3.394 21.674 127.528 1.00 40.53 215 ALA A N 1
ATOM 1650 C CA . ALA A 1 215 ? -3.094 20.350 128.074 1.00 38.77 215 ALA A CA 1
ATOM 1651 C C . ALA A 1 215 ? -1.652 20.245 128.551 1.00 40.95 215 ALA A C 1
ATOM 1652 O O . ALA A 1 215 ? -1.261 19.207 129.058 1.00 42.85 215 ALA A O 1
ATOM 1654 N N . GLY A 1 216 ? -0.866 21.312 128.432 1.00 40.06 216 GLY A N 1
ATOM 1655 C CA . GLY A 1 216 ? 0.557 21.245 128.772 1.00 41.47 216 GLY A CA 1
ATOM 1656 C C . GLY A 1 216 ? 1.295 20.194 127.943 1.00 43.18 216 GLY A C 1
ATOM 1657 O O . GLY A 1 216 ? 2.356 19.731 128.349 1.00 42.17 216 GLY A O 1
ATOM 1658 N N . LEU A 1 217 ? 0.762 19.813 126.770 1.00 45.63 217 LEU A N 1
ATOM 1659 C CA . LEU A 1 217 ? 1.399 18.728 125.981 1.00 49.53 217 LEU A CA 1
ATOM 1660 C C . LEU A 1 217 ? 2.665 19.166 125.214 1.00 50.88 217 LEU A C 1
ATOM 1661 O O . LEU A 1 217 ? 3.544 18.342 124.880 1.00 54.60 217 LEU A O 1
ATOM 1666 N N . ALA A 1 218 ? 2.755 20.457 124.925 1.00 47.05 218 ALA A N 1
ATOM 1667 C CA . ALA A 1 218 ? 3.855 20.985 124.146 1.00 40.02 218 ALA A CA 1
ATOM 1668 C C . ALA A 1 218 ? 3.516 22.421 123.839 1.00 39.70 218 ALA A C 1
ATOM 1669 O O . ALA A 1 218 ? 2.387 22.859 124.095 1.00 41.17 218 ALA A O 1
ATOM 1671 N N . LYS A 1 219 ? 4.500 23.148 123.309 1.00 38.76 219 LYS A N 1
ATOM 1672 C CA . LYS A 1 219 ? 4.287 24.475 122.750 1.00 40.49 219 LYS A CA 1
ATOM 1673 C C . LYS A 1 219 ? 3.931 24.337 121.254 1.00 43.31 219 LYS A C 1
ATOM 1674 O O . LYS A 1 219 ? 4.498 23.504 120.540 1.00 44.89 219 LYS A O 1
ATOM 1676 N N . VAL A 1 220 ? 2.974 25.139 120.794 1.00 42.40 220 VAL A N 1
ATOM 1677 C CA . VAL A 1 220 ? 2.540 25.115 119.409 1.00 43.78 220 VAL A CA 1
ATOM 1678 C C . VAL A 1 220 ? 2.882 26.443 118.768 1.00 42.81 220 VAL A C 1
ATOM 1679 O O . VAL A 1 220 ? 2.434 27.486 119.233 1.00 43.89 220 VAL A O 1
ATOM 1683 N N . ARG A 1 221 ? 3.652 26.368 117.686 1.00 43.49 221 ARG A N 1
ATOM 1684 C CA . ARG A 1 221 ? 4.013 27.504 116.873 1.00 44.18 221 ARG A CA 1
ATOM 1685 C C . ARG A 1 221 ? 3.250 27.457 115.543 1.00 43.38 221 ARG A C 1
ATOM 1686 O O . ARG A 1 221 ? 3.634 26.761 114.605 1.00 49.81 221 ARG A O 1
ATOM 1694 N N . VAL A 1 222 ? 2.123 28.151 115.515 1.00 38.71 222 VAL A N 1
ATOM 1695 C CA . VAL A 1 222 ? 1.335 28.375 114.318 1.00 39.53 222 VAL A CA 1
ATOM 1696 C C . VAL A 1 222 ? 2.122 29.303 113.418 1.00 40.78 222 VAL A C 1
ATOM 1697 O O . VAL A 1 222 ? 2.281 30.483 113.719 1.00 44.89 222 VAL A O 1
ATOM 1701 N N . MET A 1 223 ? 2.643 28.776 112.321 1.00 38.97 223 MET A N 1
ATOM 1702 C CA A MET A 1 223 ? 3.458 29.569 111.406 0.50 38.18 223 MET A CA 1
ATOM 1703 C CA B MET A 1 223 ? 3.456 29.581 111.429 0.50 38.61 223 MET A CA 1
ATOM 1704 C C . MET A 1 223 ? 2.602 30.091 110.262 1.00 40.26 223 MET A C 1
ATOM 1705 O O . MET A 1 223 ? 1.507 29.553 109.965 1.00 36.41 223 MET A O 1
ATOM 1714 N N . GLU A 1 224 ? 3.081 31.160 109.637 1.00 46.51 224 GLU A N 1
ATOM 1715 C CA . GLU A 1 224 ? 2.387 31.762 108.509 1.00 48.02 224 GLU A CA 1
ATOM 1716 C C . GLU A 1 224 ? 3.204 31.498 107.255 1.00 42.60 224 GLU A C 1
ATOM 1717 O O . GLU A 1 224 ? 4.427 31.464 107.313 1.00 38.31 224 GLU A O 1
ATOM 1723 N N . PRO A 1 225 ? 2.521 31.256 106.116 1.00 40.49 225 PRO A N 1
ATOM 1724 C CA . PRO A 1 225 ? 3.238 31.064 104.889 1.00 38.89 225 PRO A CA 1
ATOM 1725 C C . PRO A 1 225 ? 4.341 32.114 104.724 1.00 37.73 225 PRO A C 1
ATOM 1726 O O . PRO A 1 225 ? 4.060 33.289 104.779 1.00 39.25 225 PRO A O 1
ATOM 1730 N N . GLY A 1 226 ? 5.583 31.681 104.564 1.00 37.49 226 GLY A N 1
ATOM 1731 C CA . GLY A 1 226 ? 6.709 32.586 104.324 1.00 40.05 226 GLY A CA 1
ATOM 1732 C C . GLY A 1 226 ? 7.489 32.918 105.586 1.00 41.17 226 GLY A C 1
ATOM 1733 O O . GLY A 1 226 ? 8.632 33.359 105.507 1.00 39.57 226 GLY A O 1
ATOM 1734 N N . GLU A 1 227 ? 6.876 32.681 106.749 1.00 41.53 227 GLU A N 1
ATOM 1735 C CA . GLU A 1 227 ? 7.525 32.890 108.041 1.00 41.45 227 GLU A CA 1
ATOM 1736 C C . GLU A 1 227 ? 8.681 31.929 108.275 1.00 42.89 227 GLU A C 1
ATOM 1737 O O . GLU A 1 227 ? 8.595 30.741 107.927 1.00 40.27 227 GLU A O 1
ATOM 1743 N N . THR A 1 228 ? 9.769 32.453 108.840 1.00 42.28 228 THR A N 1
ATOM 1744 C CA . THR A 1 228 ? 10.862 31.629 109.371 1.00 42.33 228 THR A CA 1
ATOM 1745 C C . THR A 1 228 ? 10.929 31.781 110.886 1.00 44.00 228 THR A C 1
ATOM 1746 O O . THR A 1 228 ? 10.565 32.819 111.426 1.00 49.41 228 THR A O 1
ATOM 1750 N N . VAL A 1 229 ? 11.298 30.699 111.556 1.00 42.72 229 VAL A N 1
ATOM 1751 C CA . VAL A 1 229 ? 11.505 30.689 112.984 1.00 43.39 229 VAL A CA 1
ATOM 1752 C C . VAL A 1 229 ? 12.752 29.855 113.200 1.00 46.86 229 VAL A C 1
ATOM 1753 O O . VAL A 1 229 ? 12.965 28.852 112.506 1.00 44.64 229 VAL A O 1
ATOM 1757 N N . THR A 1 230 ? 13.577 30.284 114.151 1.00 47.99 230 THR A N 1
ATOM 1758 C CA . THR A 1 230 ? 14.797 29.575 114.514 1.00 49.96 230 THR A CA 1
ATOM 1759 C C . THR A 1 230 ? 14.608 28.847 115.851 1.00 51.98 230 THR A C 1
ATOM 1760 O O . THR A 1 230 ? 14.057 29.411 116.775 1.00 57.21 230 THR A O 1
ATOM 1764 N N . PHE A 1 231 ? 15.059 27.604 115.951 1.00 50.37 231 PHE A N 1
ATOM 1765 C CA . PHE A 1 231 ? 14.972 26.846 117.188 1.00 49.87 231 PHE A CA 1
ATOM 1766 C C . PHE A 1 231 ? 16.380 26.402 117.609 1.00 52.46 231 PHE A C 1
ATOM 1767 O O . PHE A 1 231 ? 17.141 25.918 116.756 1.00 51.46 231 PHE A O 1
ATOM 1775 N N . GLU A 1 232 ? 16.731 26.600 118.894 1.00 55.25 232 GLU A N 1
ATOM 1776 C CA . GLU A 1 232 ? 17.885 25.907 119.566 1.00 62.38 232 GLU A CA 1
ATOM 1777 C C . GLU A 1 232 ? 17.379 25.031 120.694 1.00 63.65 232 GLU A C 1
ATOM 1778 O O . GLU A 1 232 ? 16.370 25.351 121.327 1.00 66.38 232 GLU A O 1
ATOM 1784 N N . PHE A 1 233 ? 18.117 23.971 121.001 1.00 69.14 233 PHE A N 1
ATOM 1785 C CA . PHE A 1 233 ? 17.606 22.918 121.894 1.00 74.74 233 PHE A CA 1
ATOM 1786 C C . PHE A 1 233 ? 18.423 22.594 123.155 1.00 77.35 233 PHE A C 1
ATOM 1787 O O . PHE A 1 233 ? 18.081 21.650 123.894 1.00 72.09 233 PHE A O 1
ATOM 1795 N N . LYS A 1 234 ? 19.464 23.401 123.392 1.00 83.09 234 LYS A N 1
ATOM 1796 C CA . LYS A 1 234 ? 20.350 23.300 124.551 1.00 82.40 234 LYS A CA 1
ATOM 1797 C C . LYS A 1 234 ? 20.640 24.698 125.062 1.00 80.28 234 LYS A C 1
ATOM 1798 O O . LYS A 1 234 ? 21.375 25.448 124.414 1.00 79.27 234 LYS A O 1
#

CATH classification: 3.60.15.10

Organism: Ignicoccus hospitalis (strain KIN4/I / DSM 18386 / JCM 14125) (NCBI:txid453591)

B-factor: mean 37.51, std 10.53, range [16.37, 98.47]

Sequence (233 aa):
TTVKLTYFGHSAFHVEVDGVGIAIDPWITNPLSKTTLEDYLKNFKTDLVVITHAHEDHIGDALEIMMRRTGAKFFSIHEIYVDLTQKGFQGIGANIGGPAKLDDVAPGLGIALTPATHSSYDKGVPTGAIIFKDGKALVYHAGDTGLFAEMQFIGELYAPKVALLPIGGHYTMDIEQALLATKLLRPEVVVPMHYNTFPPIRADPNEFKQKVESAGLAKVRVMMEPGETVTFEFK

InterPro domains:
  IPR001279 Metallo-beta-lactamase [SM00849] (10-194)
  IPR022877 Protein of unknown funcion UPF0173 [MF_00457] (4-231)
  IPR022877 Protein of unknown funcion UPF0173 [NF001911] (4-230)
  IPR036866 Ribonuclease Z/Hydroxyacylglutathione hydrolase-like [G3DSA:3.60.15.10] (3-231)
  IPR036866 Ribonuclease Z/Hydroxyacylglutathione hydrolase-like [SSF56281] (2-230)
  IPR050114 UPF0173/UPF0282/UlaG metal-dependent hydrolases [PTHR43546] (3-231)

Nearest PDB structures (foldseek):
  6hrg-assembly1_A  TM=1.004E+00  e=6.034E-52  Ignicoccus hospitalis
  3x2x-assembly1_C  TM=9.075E-01  e=5.595E-26  Thermotoga maritima MSB8
  3x2z-assembly1_C  TM=9.055E-01  e=5.935E-26  Thermotoga maritima MSB8
  3x2y-assembly1_C  TM=8.897E-01  e=9.485E-25  Thermotoga maritima MSB8
  7e3v-assembly1_A  TM=8.779E-01  e=1.197E-23  Staphylococcus aureus

Solvent-accessible surface area: 9813 Å² total; per-residue (Å²): 56,54,0,63,0,0,4,1,2,2,0,0,1,3,0,56,5,68,51,8,0,0,0,0,0,1,48,0,69,5,86,74,21,171,17,78,18,106,52,0,32,153,104,37,126,9,36,0,0,0,2,1,0,4,32,115,33,0,46,28,23,0,60,69,0,9,161,120,55,59,8,82,0,0,0,3,89,74,5,72,54,40,10,58,153,123,64,44,122,19,47,31,23,81,73,42,57,60,25,184,7,88,150,33,16,117,31,6,7,1,2,4,5,36,14,74,52,61,3,137,121,60,28,72,12,0,0,1,1,0,10,39,79,70,105,7,3,0,0,0,0,0,3,0,16,62,7,81,68,0,79,109,11,2,90,114,74,35,2,57,0,0,0,0,0,0,6,7,136,124,17,0,57,14,140,72,0,47,72,0,1,124,40,1,136,7,90,15,0,0,0,0,6,20,46,13,83,104,56,4,163,21,70,15,84,60,0,71,113,91,0,66,98,56,67,50,18,57,4,99,35,3,115,37,38,51,57,19,79,26,111,35,229

Secondary structure (DSSP, 8-state):
-EEEEEE-STT-EEEEESS-EEEES--TTSTT-S--HHHHHHH---SEEEE--S-HHHHTTHHHHHHHH-PEEEEEHHHHHHHHHTT--EEEE-BSSPEE-TTTSTTEEEEEE--SS-BTBSS---EEEEEETTEEEEEE--S----TTHHHHHHHH--SEEEEE-S-SSS--HHHHHHHHHHH--SEEEEES-SSSGGG---HHHHHHHHHHTTS-EE----TT-EEEEE--

Foldseek 3Di:
DKWKWAAFAFLWIWIQDPNFIEIWLHQNVFPQGPADPVRCQVPTQHAEYEAQAADCSRCHCVVVSCVVRVHAYEEAPLVVVVVVVVPGHYDHDHADDWDQPVVSPNQKTKHWHAAAAQHPPRDGGTWMFIGGNRATAEIRGGAHEDDPCLLVQQVPHLHAEYEAEAQDDRHNHLVRVLVSLQSSNYQEYEYRNADSDVSRHDDVVVSQVVNVVVVSHHYDHDHRGDIDMDDDD

Radius of gyration: 15.95 Å; Cα contacts (8 Å, |Δi|>4): 618; chains: 1; bounding box: 41×32×44 Å